Protein AF-A0A6A5SMV8-F1 (afdb_monomer)

pLDDT: mean 79.37, std 16.03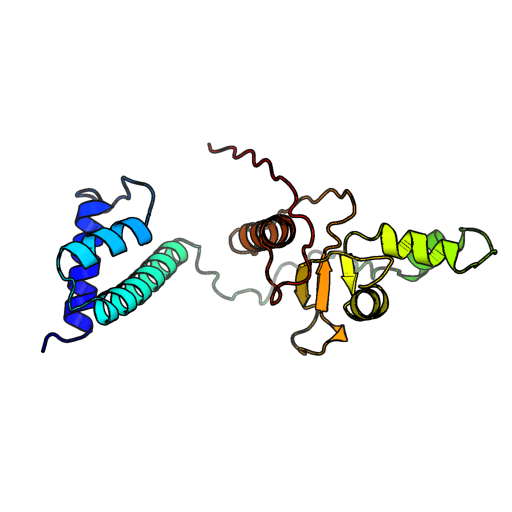, range [34.66, 96.06]

Secondary structure (DSSP, 8-state):
---HHHHHHHHHHHHHHHHB-TTS-B-S---HHHHHHHHHHH-GGGHHHHHHHHHHHHHHHHHHHHHSS----S--SS------------HHHHHHHHHTS-S---HHHHHHHHHH-SEEEHHHHHHHTTTT-S-EEEEEESSSS--GGGEEEE-TTS--------STTSSHHHHHHHHHHHHH---TTTEE-SSPPP--------

Solvent-accessible surface area (backbone atoms only — not comparable to full-atom values): 12831 Å² total; per-residue (Å²): 131,87,52,73,66,59,48,33,54,49,54,52,48,56,47,40,72,76,34,30,47,102,83,70,45,75,78,53,86,90,51,70,68,60,52,50,54,51,51,37,71,77,39,64,91,43,47,72,59,53,54,53,28,50,53,52,49,52,53,50,51,53,51,53,66,54,63,78,42,81,79,74,71,91,65,91,68,89,87,79,88,69,89,69,76,81,75,70,80,64,61,68,58,55,50,51,68,59,62,71,66,63,98,69,91,49,74,69,58,58,52,50,51,61,45,62,38,53,65,41,48,37,64,60,47,71,74,25,44,87,68,65,42,63,31,32,13,54,69,50,64,81,45,94,62,83,49,68,74,33,29,36,26,33,33,70,82,41,93,80,86,85,84,85,78,75,64,91,89,67,46,53,69,55,54,53,46,44,57,48,41,44,34,57,52,77,36,80,89,50,36,40,47,88,71,67,50,91,83,87,86,87,84,86,82,133

Sequence (206 aa):
MSTMEEWVEWVKGEFKEEYCDDGFNHTTPLNLDCLRTNLHKQCPDAARVITEALKILDLDICRALCKDLPQQNNKYESDEQLDDGTLESDFSLMDRLVADKGKTVGTDSTDRDIKHAPLLPSTVVAQHTKDLVPQFGFFGTLSEATTSESKIFQNTNVPFFAFVCGVQGSGKSYTTAIMLENALIQSRHLGRLKAPISALVFSYGY

Mean predicted aligned error: 17.32 Å

Nearest PDB structures (foldseek):
  1m8l-assembly1_A  TM=3.350E-01  e=1.184E+00  unclassified

Radius of gyration: 24.51 Å; Cα contacts (8 Å, |Δi|>4): 178; chains: 1; bounding box: 53×68×45 Å

Foldseek 3Di:
DDDLVNLLVVLVVLCCVVQADPVRDGDDPDDLVVSLVVVCVVPVPCNVSNVVSSVVVVVVVVVVVCVVVPPPPPPPPDDDPPPPPDPPPPVVVVVVVVVVPDPDDDVVVVLVCLLADQKDFLVSCVVDCPHSQVAWFWQDFQDPPPDSRRTMIGRPNYDDDDDQDDDPPPCSVVNVVRVQCSQAPQDVVGIHDPDRHDDDDDDDDD

Structure (mmCIF, N/CA/C/O backbone):
data_AF-A0A6A5SMV8-F1
#
_entry.id   AF-A0A6A5SMV8-F1
#
loop_
_atom_site.group_PDB
_atom_site.id
_atom_site.type_symbol
_atom_site.label_atom_id
_atom_site.label_alt_id
_atom_site.label_comp_id
_atom_site.label_asym_id
_atom_site.label_entity_id
_atom_site.label_seq_id
_atom_site.pdbx_PDB_ins_code
_atom_site.Cartn_x
_atom_site.Cartn_y
_atom_site.Cartn_z
_atom_site.occupancy
_atom_site.B_iso_or_equiv
_atom_site.auth_seq_id
_atom_site.auth_comp_id
_atom_site.auth_asym_id
_atom_site.auth_atom_id
_atom_site.pdbx_PDB_model_num
ATOM 1 N N . MET A 1 1 ? -19.191 38.239 8.113 1.00 58.69 1 MET A N 1
ATOM 2 C CA . MET A 1 1 ? -18.738 36.899 7.690 1.00 58.69 1 MET A CA 1
ATOM 3 C C . MET A 1 1 ? -17.234 36.959 7.682 1.00 58.69 1 MET A C 1
ATOM 5 O O . MET A 1 1 ? -16.712 37.758 6.917 1.00 58.69 1 MET A O 1
ATOM 9 N N . SER A 1 2 ? -16.575 36.214 8.566 1.00 73.62 2 SER A N 1
ATOM 10 C CA . SER A 1 2 ? -15.117 36.126 8.534 1.00 73.62 2 SER A CA 1
ATOM 11 C C . SER A 1 2 ? -14.665 35.492 7.224 1.00 73.62 2 SER A C 1
ATOM 13 O O . SER A 1 2 ? -15.332 34.584 6.713 1.00 73.62 2 SER A O 1
ATOM 15 N N . THR A 1 3 ? -13.590 36.012 6.648 1.00 88.06 3 THR A N 1
ATOM 16 C CA . THR A 1 3 ? -13.058 35.529 5.370 1.00 88.06 3 THR A CA 1
ATOM 17 C C . THR A 1 3 ? -12.289 34.226 5.571 1.00 88.06 3 THR A C 1
ATOM 19 O O . THR A 1 3 ? -11.875 33.895 6.679 1.00 88.06 3 THR A O 1
ATOM 22 N N . MET A 1 4 ? -12.090 33.457 4.499 1.00 85.62 4 MET A N 1
ATOM 23 C CA . MET A 1 4 ? -11.298 32.225 4.569 1.00 85.62 4 MET A CA 1
ATOM 24 C C . MET A 1 4 ? -9.866 32.486 5.071 1.00 85.62 4 MET A C 1
ATOM 26 O O . MET A 1 4 ? -9.313 31.665 5.795 1.00 85.62 4 MET A O 1
ATOM 30 N N . GLU A 1 5 ? -9.286 33.637 4.725 1.00 86.75 5 GLU A N 1
ATOM 31 C CA . GLU A 1 5 ? -7.939 34.041 5.147 1.00 86.75 5 GLU A CA 1
ATOM 32 C C . GLU A 1 5 ? -7.847 34.235 6.665 1.00 86.75 5 GLU A C 1
ATOM 34 O O . GLU A 1 5 ? -6.910 33.745 7.289 1.00 86.75 5 GLU A O 1
ATOM 39 N N . GLU A 1 6 ? -8.857 34.855 7.281 1.00 89.81 6 GLU A N 1
ATOM 40 C CA . GLU A 1 6 ? -8.918 35.035 8.739 1.00 89.81 6 GLU A CA 1
ATOM 41 C C . GLU A 1 6 ? -8.974 33.692 9.480 1.00 89.81 6 GLU A C 1
ATOM 43 O O . GLU A 1 6 ? -8.327 33.519 10.511 1.00 89.81 6 GLU A O 1
ATOM 48 N N . TRP A 1 7 ? -9.701 32.714 8.933 1.00 89.12 7 TRP A N 1
ATOM 49 C CA . TRP A 1 7 ? -9.758 31.363 9.497 1.00 89.12 7 TRP A CA 1
ATOM 50 C C . TRP A 1 7 ? -8.438 30.610 9.357 1.00 89.12 7 TRP A C 1
ATOM 52 O O . TRP A 1 7 ? -8.054 29.882 10.268 1.00 89.12 7 TRP A O 1
ATOM 62 N N . VAL A 1 8 ? -7.734 30.781 8.236 1.00 88.12 8 VAL A N 1
ATOM 63 C CA . VAL A 1 8 ? -6.412 30.176 8.028 1.00 88.12 8 VAL A CA 1
ATOM 64 C C . VAL A 1 8 ? -5.402 30.728 9.029 1.00 88.12 8 VAL A C 1
ATOM 66 O O . VAL A 1 8 ? -4.669 29.948 9.634 1.00 88.12 8 VAL A O 1
ATOM 69 N N . GLU A 1 9 ? -5.379 32.044 9.239 1.00 90.56 9 GLU A N 1
ATOM 70 C CA . GLU A 1 9 ? -4.467 32.666 10.204 1.00 90.56 9 GLU A CA 1
ATOM 71 C C . GLU A 1 9 ? -4.797 32.279 11.646 1.00 90.56 9 GLU A C 1
ATOM 73 O O . GLU A 1 9 ? -3.888 31.983 12.420 1.00 90.56 9 GLU A O 1
ATOM 78 N N . TRP A 1 10 ? -6.082 32.179 11.994 1.00 92.25 10 TRP A N 1
ATOM 79 C CA . TRP A 1 10 ? -6.485 31.687 13.310 1.00 92.25 10 TRP A CA 1
ATOM 80 C C . TRP A 1 10 ? -6.045 30.232 13.544 1.00 92.25 10 TRP A C 1
ATOM 82 O O . TRP A 1 10 ? -5.386 29.948 14.541 1.00 92.25 10 TRP A O 1
ATOM 92 N N . VAL A 1 11 ? -6.300 29.322 12.594 1.00 90.31 11 VAL A N 1
ATOM 93 C CA . VAL A 1 11 ? -5.866 27.913 12.692 1.00 90.31 11 VAL A CA 1
ATOM 94 C C . VAL A 1 11 ? -4.338 27.790 12.770 1.00 90.31 11 VAL A C 1
ATOM 96 O O . VAL A 1 11 ? -3.827 26.954 13.513 1.00 90.31 11 VAL A O 1
ATOM 99 N N . LYS A 1 12 ? -3.592 28.632 12.044 1.00 88.56 12 LYS A N 1
ATOM 100 C CA . LYS A 1 12 ? -2.124 28.715 12.148 1.00 88.56 12 LYS A CA 1
ATOM 101 C C . LYS A 1 12 ? -1.655 29.209 13.517 1.00 88.56 12 LYS A C 1
ATOM 103 O O . LYS A 1 12 ? -0.594 28.785 13.965 1.00 88.56 12 LYS A O 1
ATOM 108 N N . GLY A 1 13 ? -2.403 30.112 14.148 1.00 88.50 13 GLY A N 1
ATOM 109 C CA . GLY A 1 13 ? -2.146 30.585 15.508 1.00 88.50 13 GLY A CA 1
ATOM 110 C C . GLY A 1 13 ? -2.282 29.458 16.528 1.00 88.50 13 GLY A C 1
ATOM 111 O O . GLY A 1 13 ? -1.316 29.149 17.216 1.00 88.50 13 GLY A O 1
ATOM 112 N N . GLU A 1 14 ? -3.427 28.774 16.527 1.00 90.00 14 GLU A N 1
ATOM 113 C CA . GLU A 1 14 ? -3.695 27.629 17.415 1.00 90.00 14 GLU A CA 1
ATOM 114 C C . GLU A 1 14 ? -2.664 26.508 17.220 1.00 90.00 14 GLU A C 1
ATOM 116 O O . GLU A 1 14 ? -2.161 25.921 18.174 1.00 90.00 14 GLU A O 1
ATOM 121 N N . PHE A 1 15 ? -2.282 26.251 15.966 1.00 87.06 15 PHE A N 1
ATOM 122 C CA . PHE A 1 15 ? -1.221 25.306 15.642 1.00 87.06 15 PHE A CA 1
ATOM 123 C C . PHE A 1 15 ? 0.126 25.676 16.279 1.00 87.06 15 PHE A C 1
ATOM 125 O O . PHE A 1 15 ? 0.814 24.809 16.814 1.00 87.06 15 PHE A O 1
ATOM 132 N N . LYS A 1 16 ? 0.518 26.952 16.223 1.00 85.38 16 LYS A N 1
ATOM 133 C CA . LYS A 1 16 ? 1.782 27.415 16.811 1.00 85.38 16 LYS A CA 1
ATOM 134 C C . LYS A 1 16 ? 1.768 27.300 18.329 1.00 85.38 16 LYS A C 1
ATOM 136 O O . LYS A 1 16 ? 2.760 26.859 18.889 1.00 85.38 16 LYS A O 1
ATOM 141 N N . GLU A 1 17 ? 0.665 27.662 18.975 1.00 85.69 17 GLU A N 1
ATOM 142 C CA . GLU A 1 17 ? 0.553 27.577 20.434 1.00 85.69 17 GLU A CA 1
ATOM 143 C C . GLU A 1 17 ? 0.602 26.129 20.945 1.00 85.69 17 GLU A C 1
ATOM 145 O O . GLU A 1 17 ? 1.179 25.869 21.998 1.00 85.69 17 GLU A O 1
ATOM 150 N N . GLU A 1 18 ? 0.022 25.177 20.205 1.00 82.62 18 GLU A N 1
ATOM 151 C CA . GLU A 1 18 ? -0.040 23.773 20.635 1.00 82.62 18 GLU A CA 1
ATOM 152 C C . GLU A 1 18 ? 1.216 22.960 20.254 1.00 82.62 18 GLU A C 1
ATOM 154 O O . GLU A 1 18 ? 1.593 22.037 20.982 1.00 82.62 18 GLU A O 1
ATOM 159 N N . TYR A 1 19 ? 1.879 23.283 19.134 1.00 81.25 19 TYR A N 1
ATOM 160 C CA . TYR A 1 19 ? 2.938 22.438 18.553 1.00 81.25 19 TYR A CA 1
ATOM 161 C C . TYR A 1 19 ? 4.315 23.101 18.417 1.00 81.25 19 TYR A C 1
ATOM 163 O O . TYR A 1 19 ? 5.254 22.414 17.996 1.00 81.25 19 TYR A O 1
ATOM 171 N N . CYS A 1 20 ? 4.469 24.388 18.745 1.00 79.31 20 CYS A N 1
ATOM 172 C CA . CYS A 1 20 ? 5.744 25.105 18.656 1.00 79.31 20 CYS A CA 1
ATOM 173 C C . CYS A 1 20 ? 6.149 25.728 20.004 1.00 79.31 20 CYS A C 1
ATOM 175 O O . CYS A 1 20 ? 5.300 26.133 20.790 1.00 79.31 20 CYS A O 1
ATOM 177 N N . ASP A 1 21 ? 7.454 25.816 20.275 1.00 78.06 21 ASP A N 1
ATOM 178 C CA . ASP A 1 21 ? 7.978 26.670 21.350 1.00 78.06 21 ASP A CA 1
ATOM 179 C C . ASP A 1 21 ? 8.111 28.141 20.912 1.00 78.06 21 ASP A C 1
ATOM 181 O O . ASP A 1 21 ? 7.915 28.489 19.744 1.00 78.06 21 ASP A O 1
ATOM 185 N N . ASP A 1 22 ? 8.512 29.010 21.847 1.00 73.88 22 ASP A N 1
ATOM 186 C CA . ASP A 1 22 ? 8.806 30.431 21.596 1.00 73.88 22 ASP A CA 1
ATOM 187 C C . ASP A 1 22 ? 9.904 30.648 20.526 1.00 73.88 22 ASP A C 1
ATOM 189 O O . ASP A 1 22 ? 10.050 31.745 19.984 1.00 73.88 22 ASP A O 1
ATOM 193 N N . GLY A 1 23 ? 10.686 29.607 20.217 1.00 67.00 23 GLY A N 1
ATOM 194 C CA . GLY A 1 23 ? 11.706 29.570 19.170 1.00 67.00 23 GLY A CA 1
ATOM 195 C C . GLY A 1 23 ? 11.219 28.996 17.834 1.00 67.00 23 GLY A C 1
ATOM 196 O O . GLY A 1 23 ? 12.041 28.821 16.936 1.00 67.00 23 GLY A O 1
ATOM 197 N N . PHE A 1 24 ? 9.916 28.727 17.685 1.00 63.34 24 PHE A N 1
ATOM 198 C CA . PHE A 1 24 ? 9.285 28.088 16.522 1.00 63.34 24 PHE A CA 1
ATOM 199 C C . PHE A 1 24 ? 9.756 26.652 16.232 1.00 63.34 24 PHE A C 1
ATOM 201 O O . PHE A 1 24 ? 9.538 26.143 15.131 1.00 63.34 24 PHE A O 1
ATOM 208 N N . ASN A 1 25 ? 10.361 25.969 17.205 1.00 70.44 25 ASN A N 1
ATOM 209 C CA . ASN A 1 25 ? 10.733 24.564 17.069 1.00 70.44 25 ASN A CA 1
ATOM 210 C C . ASN A 1 25 ? 9.569 23.660 17.468 1.00 70.44 25 ASN A C 1
ATOM 212 O O . ASN A 1 25 ? 8.840 23.941 18.419 1.00 70.44 25 ASN A O 1
ATOM 216 N N . HIS A 1 26 ? 9.415 22.541 16.759 1.00 71.06 26 HIS A N 1
ATOM 217 C CA . HIS A 1 26 ? 8.400 21.549 17.090 1.00 71.06 26 HIS A CA 1
ATOM 218 C C . HIS A 1 26 ? 8.725 20.826 18.396 1.00 71.06 26 HIS A C 1
ATOM 220 O O . HIS A 1 26 ? 9.748 20.152 18.506 1.00 71.06 26 HIS A O 1
ATOM 226 N N . THR A 1 27 ? 7.828 20.936 19.373 1.00 69.75 27 THR A N 1
ATOM 227 C CA . THR A 1 27 ? 8.008 20.361 20.716 1.00 69.75 27 THR A CA 1
ATOM 228 C C . THR A 1 27 ? 7.237 19.063 20.928 1.00 69.75 27 THR A C 1
ATOM 230 O O . THR A 1 27 ? 7.589 18.273 21.805 1.00 69.75 27 THR A O 1
ATOM 233 N N . THR A 1 28 ? 6.204 18.812 20.123 1.00 69.50 28 THR A N 1
ATOM 234 C CA . THR A 1 28 ? 5.322 17.645 20.230 1.00 69.50 28 THR A CA 1
ATOM 235 C C . THR A 1 28 ? 5.093 16.991 18.860 1.00 69.50 28 THR A C 1
ATOM 237 O O . THR A 1 28 ? 5.168 17.663 17.827 1.00 69.50 28 THR A O 1
ATOM 240 N N . PRO A 1 29 ? 4.827 15.669 18.806 1.00 72.25 29 PRO A N 1
ATOM 241 C CA . PRO A 1 29 ? 4.482 14.997 17.557 1.00 72.25 29 PRO A CA 1
ATOM 242 C C . PRO A 1 29 ? 3.232 15.609 16.911 1.00 72.25 29 PRO A C 1
ATOM 244 O O . PRO A 1 29 ? 2.181 15.709 17.546 1.00 72.25 29 PRO A O 1
ATOM 247 N N . LEU A 1 30 ? 3.345 15.976 15.632 1.00 77.75 30 LEU A N 1
ATOM 248 C CA . LEU A 1 30 ? 2.275 16.590 14.849 1.00 77.75 30 LEU A CA 1
ATOM 249 C C . LEU A 1 30 ? 1.031 15.686 14.789 1.00 77.75 30 LEU A C 1
ATOM 251 O O . LEU A 1 30 ? 1.099 14.571 14.272 1.00 77.75 30 LEU A O 1
ATOM 255 N N . ASN A 1 31 ? -0.117 16.180 15.263 1.00 82.06 31 ASN A N 1
ATOM 256 C CA . ASN A 1 31 ? -1.390 15.458 15.206 1.00 82.06 31 ASN A CA 1
ATOM 257 C C . ASN A 1 31 ? -2.546 16.381 14.787 1.00 82.06 31 ASN A C 1
ATOM 259 O O . ASN A 1 31 ? -3.280 16.931 15.610 1.00 82.06 31 ASN A O 1
ATOM 263 N N . LEU A 1 32 ? -2.736 16.522 13.473 1.00 80.94 32 LEU A N 1
ATOM 264 C CA . LEU A 1 32 ? -3.767 17.396 12.905 1.00 80.94 32 LEU A CA 1
ATOM 265 C C . LEU A 1 32 ? -5.204 16.951 13.234 1.00 80.94 32 LEU A C 1
ATOM 267 O O . LEU A 1 32 ? -6.105 17.788 13.235 1.00 80.94 32 LEU A O 1
ATOM 271 N N . ASP A 1 33 ? -5.438 15.675 13.554 1.00 82.00 33 ASP A N 1
ATOM 272 C CA . ASP A 1 33 ? -6.762 15.188 13.966 1.00 82.00 33 ASP A CA 1
ATOM 273 C C . ASP A 1 33 ? -7.100 15.586 15.410 1.00 82.00 33 ASP A C 1
ATOM 275 O O . ASP A 1 33 ? -8.252 15.916 15.718 1.00 82.00 33 ASP A O 1
ATOM 279 N N . CYS A 1 34 ? -6.097 15.623 16.293 1.00 83.00 34 CYS A N 1
ATOM 280 C CA . CYS A 1 34 ? -6.248 16.156 17.644 1.00 83.00 34 CYS A CA 1
ATOM 281 C C . CYS A 1 34 ? -6.530 17.663 17.600 1.00 83.00 34 CYS A C 1
ATOM 283 O O . CYS A 1 34 ? -7.526 18.113 18.174 1.00 83.00 34 CYS A O 1
ATOM 285 N N . LEU A 1 35 ? -5.744 18.409 16.813 1.00 86.62 35 LEU A N 1
ATOM 286 C CA . LEU A 1 35 ? -5.967 19.836 16.571 1.00 86.62 35 LEU A CA 1
ATOM 287 C C . LEU A 1 35 ? -7.372 20.084 16.003 1.00 86.62 35 LEU A C 1
ATOM 289 O O . LEU A 1 35 ? -8.138 20.865 16.559 1.00 86.62 35 LEU A O 1
ATOM 293 N N . ARG A 1 36 ? -7.775 19.348 14.958 1.00 87.06 36 ARG A N 1
ATOM 294 C CA . ARG A 1 36 ? -9.131 19.417 14.385 1.00 87.06 36 ARG A CA 1
ATOM 295 C C . ARG A 1 36 ? -10.207 19.241 15.453 1.00 87.06 36 ARG A C 1
ATOM 297 O O . ARG A 1 36 ? -11.161 20.017 15.505 1.00 87.06 36 ARG A O 1
ATOM 304 N N . THR A 1 37 ? -10.062 18.227 16.299 1.00 86.69 37 THR A N 1
ATOM 305 C CA . THR A 1 37 ? -11.031 17.922 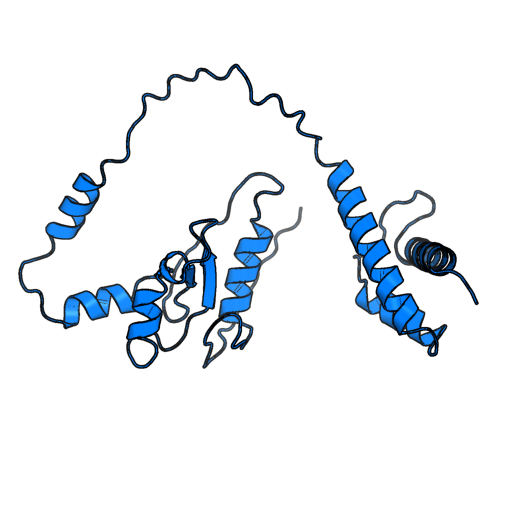17.357 1.00 86.69 37 THR A CA 1
ATOM 306 C C . THR A 1 37 ? -11.125 19.055 18.380 1.00 86.69 37 THR A C 1
ATOM 308 O O . THR A 1 37 ? -12.224 19.373 18.834 1.00 86.69 37 THR A O 1
ATOM 311 N N . ASN A 1 38 ? -10.006 19.697 18.721 1.00 87.56 38 ASN A N 1
ATOM 312 C CA . ASN A 1 38 ? -9.980 20.854 19.615 1.00 87.56 38 ASN A CA 1
ATOM 313 C C . ASN A 1 38 ? -10.637 22.084 18.970 1.00 87.56 38 ASN A C 1
ATOM 315 O O . ASN A 1 38 ? -11.518 22.689 19.582 1.00 87.56 38 ASN A O 1
ATOM 319 N N . LEU A 1 39 ? -10.323 22.388 17.710 1.00 88.44 39 LEU A N 1
ATOM 320 C CA . LEU A 1 39 ? -10.904 23.524 16.983 1.00 88.44 39 LEU A CA 1
ATOM 321 C C . LEU A 1 39 ? -12.428 23.390 16.813 1.00 88.44 39 LEU A C 1
ATOM 323 O O . LEU A 1 39 ? -13.162 24.360 16.998 1.00 88.44 39 LEU A O 1
ATOM 327 N N . HIS A 1 40 ? -12.937 22.183 16.539 1.00 86.50 40 HIS A N 1
ATOM 328 C CA . HIS A 1 40 ? -14.385 21.943 16.474 1.00 86.50 40 HIS A CA 1
ATOM 329 C C . HIS A 1 40 ? -15.093 22.114 17.821 1.00 86.50 40 HIS A C 1
ATOM 331 O O . HIS A 1 40 ? -16.262 22.492 17.837 1.00 86.50 40 HIS A O 1
ATOM 337 N N . LYS A 1 41 ? -14.418 21.845 18.948 1.00 88.50 41 LYS A N 1
ATOM 338 C CA . LYS A 1 41 ? -14.985 22.122 20.279 1.00 88.50 41 LYS A CA 1
ATOM 339 C C . LYS A 1 41 ? -15.084 23.623 20.537 1.00 88.50 41 LYS A C 1
ATOM 341 O O . LYS A 1 41 ? -16.050 24.055 21.156 1.00 88.50 41 LYS A O 1
ATOM 346 N N . GLN A 1 42 ? -14.109 24.398 20.061 1.00 87.12 42 GLN A N 1
ATOM 347 C CA . GLN A 1 42 ? -14.093 25.852 20.217 1.00 87.12 42 GLN A CA 1
ATOM 348 C C . GLN A 1 42 ? -15.121 26.549 19.310 1.00 87.12 42 GLN A C 1
ATOM 350 O O . GLN A 1 42 ? -15.767 27.503 19.738 1.00 87.12 42 GLN A O 1
ATOM 355 N N . CYS A 1 43 ? -15.324 26.060 18.079 1.00 85.06 43 CYS A N 1
ATOM 356 C CA . CYS A 1 43 ? -16.327 26.605 17.161 1.00 85.06 43 CYS A CA 1
ATOM 357 C C . CYS A 1 43 ? -17.078 25.500 16.381 1.00 85.06 43 CYS A C 1
ATOM 359 O O . CYS A 1 43 ? -16.724 25.180 15.239 1.00 85.06 43 CYS A O 1
ATOM 361 N N . PRO A 1 44 ? -18.146 24.923 16.968 1.00 84.88 44 PRO A N 1
ATOM 362 C CA . PRO A 1 44 ? -18.889 23.809 16.369 1.00 84.88 44 PRO A CA 1
ATOM 363 C C . PRO A 1 44 ? -19.550 24.160 15.029 1.00 84.88 44 PRO A C 1
ATOM 365 O O . PRO A 1 44 ? -19.563 23.348 14.103 1.00 84.88 44 PRO A O 1
ATOM 368 N N . ASP A 1 45 ? -20.040 25.395 14.897 1.00 87.44 45 ASP A N 1
ATOM 369 C CA . ASP A 1 45 ? -20.792 25.858 13.724 1.00 87.44 45 ASP A CA 1
ATOM 370 C C . ASP A 1 45 ? -19.898 26.180 12.509 1.00 87.44 45 ASP A C 1
ATOM 372 O O . ASP A 1 45 ? -20.388 26.347 11.391 1.00 87.44 45 ASP A O 1
ATOM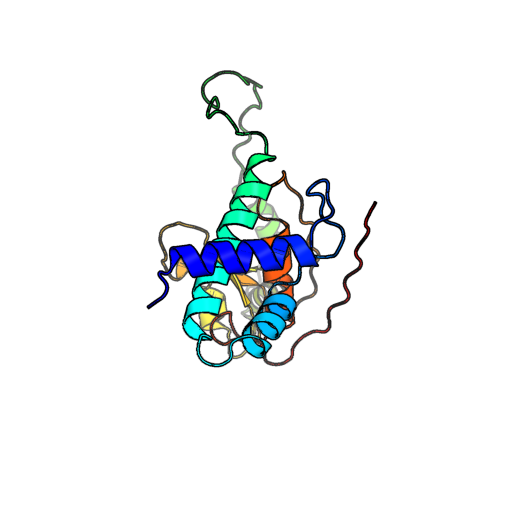 376 N N . ALA A 1 46 ? -18.572 26.223 12.692 1.00 86.75 46 ALA A N 1
ATOM 377 C CA . ALA A 1 46 ? -17.594 26.541 11.648 1.00 86.75 46 ALA A CA 1
ATOM 378 C C . ALA A 1 46 ? -16.888 25.304 11.066 1.00 86.75 46 ALA A C 1
ATOM 380 O O . ALA A 1 46 ? -15.878 25.423 10.370 1.00 86.75 46 ALA A O 1
ATOM 381 N N . ALA A 1 47 ? -17.426 24.103 11.303 1.00 80.31 47 ALA A N 1
ATOM 382 C CA . ALA A 1 47 ? -16.758 22.838 11.013 1.00 80.31 47 ALA A CA 1
ATOM 383 C C . ALA A 1 47 ? -16.204 22.701 9.580 1.00 80.31 47 ALA A C 1
ATOM 385 O O . ALA A 1 47 ? -15.080 22.232 9.364 1.00 80.31 47 ALA A O 1
ATOM 386 N N . ARG A 1 48 ? -16.982 23.144 8.588 1.00 82.00 48 ARG A N 1
ATOM 387 C CA . ARG A 1 48 ? -16.573 23.092 7.180 1.00 82.00 48 ARG A CA 1
ATOM 388 C C . ARG A 1 48 ? -15.398 24.027 6.890 1.00 82.00 48 ARG A C 1
ATOM 390 O O . ARG A 1 48 ? -14.507 23.661 6.136 1.00 82.00 48 ARG A O 1
ATOM 397 N N . VAL A 1 49 ? -15.395 25.211 7.497 1.00 87.25 49 VAL A N 1
ATOM 398 C CA . VAL A 1 49 ? -14.363 26.236 7.284 1.00 87.25 49 VAL A CA 1
ATOM 399 C C . VAL A 1 49 ? -13.062 25.837 7.981 1.00 87.25 49 VAL A C 1
ATOM 401 O O . VAL A 1 49 ? -12.001 25.914 7.370 1.00 87.25 49 VAL A O 1
ATOM 404 N N . ILE A 1 50 ? -13.156 25.287 9.196 1.00 85.94 50 ILE A N 1
ATOM 405 C CA . ILE A 1 50 ? -12.022 24.708 9.935 1.00 85.94 50 ILE A CA 1
ATOM 406 C C . ILE A 1 50 ? -11.355 23.590 9.127 1.00 85.94 50 ILE A C 1
ATOM 408 O O . ILE A 1 50 ? -10.133 23.540 9.019 1.00 85.94 50 ILE A O 1
ATOM 412 N N . THR A 1 51 ? -12.148 22.708 8.510 1.00 83.25 51 THR A N 1
ATOM 413 C CA . THR A 1 51 ? -11.613 21.606 7.695 1.00 83.25 51 THR A CA 1
ATOM 414 C C . THR A 1 51 ? -10.822 22.114 6.490 1.00 83.25 51 THR A C 1
ATOM 416 O O . THR A 1 51 ? -9.754 21.581 6.200 1.00 83.25 51 THR A O 1
ATOM 419 N N . GLU A 1 52 ? -11.319 23.139 5.797 1.00 83.94 52 GLU A N 1
ATOM 420 C CA . GLU A 1 52 ? -10.604 23.736 4.665 1.00 83.94 52 GLU A CA 1
ATOM 421 C C . GLU A 1 52 ? -9.355 24.508 5.114 1.00 83.94 52 GLU A C 1
ATOM 423 O O . GLU A 1 52 ? -8.317 24.427 4.462 1.00 83.94 52 GLU A O 1
ATOM 428 N N . ALA A 1 53 ? -9.406 25.191 6.260 1.00 87.56 53 ALA A N 1
ATOM 429 C CA . ALA A 1 53 ? -8.254 25.905 6.807 1.00 87.56 53 ALA A CA 1
ATOM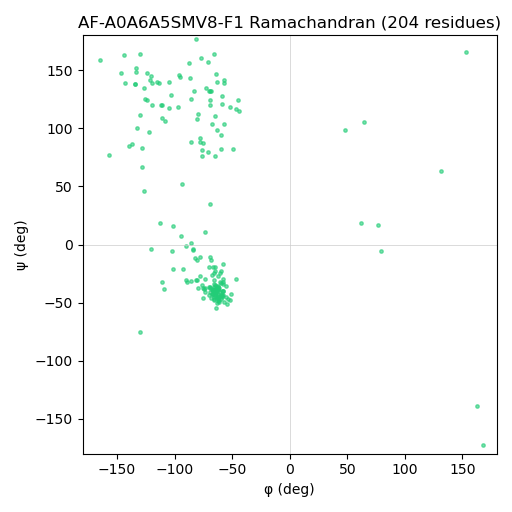 430 C C . ALA A 1 53 ? -7.141 24.933 7.232 1.00 87.56 53 ALA A C 1
ATOM 432 O O . ALA A 1 53 ? -5.969 25.173 6.949 1.00 87.56 53 ALA A O 1
ATOM 433 N N . LEU A 1 54 ? -7.507 23.785 7.814 1.00 84.38 54 LEU A N 1
ATOM 434 C CA . LEU A 1 54 ? -6.570 22.711 8.151 1.00 84.38 54 LEU A CA 1
ATOM 435 C C . LEU A 1 54 ? -5.903 22.092 6.922 1.00 84.38 54 LEU A C 1
ATOM 437 O O . LEU A 1 54 ? -4.727 21.762 6.990 1.00 84.38 54 LEU A O 1
ATOM 441 N N . LYS A 1 55 ? -6.609 21.962 5.791 1.00 82.19 55 LYS A N 1
ATOM 442 C CA . LYS A 1 55 ? -5.984 21.511 4.533 1.00 82.19 55 LYS A CA 1
ATOM 443 C C . LYS A 1 55 ? -4.932 22.503 4.041 1.00 82.19 55 LYS A C 1
ATOM 445 O O . LYS A 1 55 ? -3.890 22.095 3.541 1.00 82.19 55 LYS A O 1
ATOM 450 N N . ILE A 1 56 ? -5.201 23.803 4.170 1.00 84.25 56 ILE A N 1
ATOM 451 C CA . ILE A 1 56 ? -4.242 24.850 3.794 1.00 84.25 56 ILE A CA 1
ATOM 452 C C . ILE A 1 56 ? -3.028 24.813 4.728 1.00 84.25 56 ILE A C 1
ATOM 454 O O . ILE A 1 56 ? -1.900 24.881 4.247 1.00 84.25 56 ILE A O 1
ATOM 458 N N . LEU A 1 57 ? -3.247 24.637 6.035 1.00 85.50 57 LEU A N 1
ATOM 459 C CA . LEU A 1 57 ? -2.173 24.451 7.011 1.00 85.50 57 LEU A CA 1
ATOM 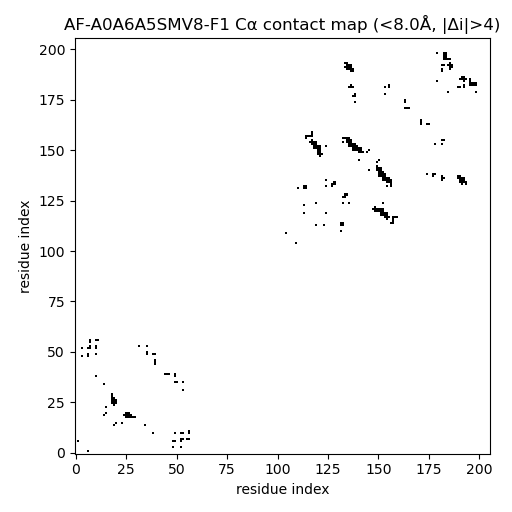460 C C . LEU A 1 57 ? -1.326 23.207 6.696 1.00 85.50 57 LEU A C 1
ATOM 462 O O . LEU A 1 57 ? -0.106 23.307 6.674 1.00 85.50 57 LEU A O 1
ATOM 466 N N . ASP A 1 58 ? -1.952 22.065 6.406 1.00 81.62 58 ASP A N 1
ATOM 467 C CA . ASP A 1 58 ? -1.264 20.818 6.044 1.00 81.62 58 ASP A CA 1
ATOM 468 C C . ASP A 1 58 ? -0.376 21.001 4.800 1.00 81.62 58 ASP A C 1
ATOM 470 O O . ASP A 1 58 ? 0.799 20.630 4.791 1.00 81.62 58 ASP A O 1
ATOM 474 N N . LEU A 1 59 ? -0.891 21.691 3.776 1.00 77.19 59 LEU A N 1
ATOM 475 C CA . LEU A 1 59 ? -0.116 22.056 2.587 1.00 77.19 59 LEU A CA 1
ATOM 476 C C . LEU A 1 59 ? 1.043 23.011 2.904 1.00 77.19 59 LEU A C 1
ATOM 478 O O . LEU A 1 59 ? 2.112 22.885 2.307 1.00 77.19 59 LEU A O 1
ATOM 482 N N . ASP A 1 60 ? 0.852 23.969 3.811 1.00 81.75 60 ASP A N 1
ATOM 483 C CA . ASP A 1 60 ? 1.897 24.907 4.223 1.00 81.75 60 ASP A CA 1
ATOM 484 C C . ASP A 1 60 ? 2.998 24.206 5.034 1.00 81.75 60 ASP A C 1
ATOM 486 O O . ASP A 1 60 ? 4.178 24.458 4.781 1.00 81.75 60 ASP A O 1
ATOM 490 N N . ILE A 1 61 ? 2.634 23.282 5.931 1.00 80.88 61 ILE A N 1
ATOM 491 C CA . ILE A 1 61 ? 3.566 22.421 6.675 1.00 80.88 61 ILE A CA 1
ATOM 492 C C . ILE A 1 61 ? 4.355 21.552 5.695 1.00 80.88 61 ILE A C 1
ATOM 494 O O . ILE A 1 61 ? 5.584 21.558 5.727 1.00 80.88 61 ILE A O 1
ATOM 498 N N . CYS A 1 62 ? 3.675 20.874 4.765 1.00 72.19 62 CYS A N 1
ATOM 499 C CA . CYS A 1 62 ? 4.328 20.093 3.717 1.00 72.19 62 CYS A CA 1
ATOM 500 C C . CYS A 1 62 ? 5.309 20.954 2.908 1.00 72.19 62 CYS A C 1
ATOM 502 O O . CYS A 1 62 ? 6.450 20.554 2.697 1.00 72.19 62 CYS A O 1
ATOM 504 N N . ARG A 1 63 ? 4.913 22.170 2.500 1.00 75.19 63 ARG A N 1
ATOM 505 C CA . ARG A 1 63 ? 5.814 23.090 1.787 1.00 75.19 63 ARG A CA 1
ATOM 506 C C . ARG A 1 63 ? 7.000 23.529 2.641 1.00 75.19 63 ARG A C 1
ATOM 508 O O . ARG A 1 63 ? 8.085 23.658 2.090 1.00 75.19 63 ARG A O 1
ATOM 515 N N . ALA A 1 64 ? 6.816 23.791 3.933 1.00 75.44 64 ALA A N 1
ATOM 516 C CA . ALA A 1 64 ? 7.898 24.181 4.835 1.00 75.44 64 ALA A CA 1
ATOM 517 C C . ALA A 1 64 ? 8.907 23.040 5.027 1.00 75.44 64 ALA A C 1
ATOM 519 O O . ALA A 1 64 ? 10.096 23.246 4.808 1.00 75.44 64 ALA A O 1
ATOM 520 N N . LEU A 1 65 ? 8.428 21.822 5.287 1.00 68.00 65 LEU A N 1
ATOM 521 C CA . LEU A 1 65 ? 9.264 20.619 5.367 1.00 68.00 65 LEU A CA 1
ATOM 522 C C . LEU A 1 65 ? 10.002 20.340 4.049 1.00 68.00 65 LEU A C 1
ATOM 524 O O . LEU A 1 65 ? 11.123 19.838 4.050 1.00 68.00 65 LEU A O 1
ATOM 528 N N . CYS A 1 66 ? 9.394 20.694 2.915 1.00 63.25 66 CYS A N 1
ATOM 529 C CA . CYS A 1 66 ? 10.027 20.584 1.606 1.00 63.25 66 CYS A CA 1
ATOM 530 C C . CYS A 1 66 ? 10.994 21.732 1.265 1.00 63.25 66 CYS A C 1
ATOM 532 O O . CYS A 1 66 ? 11.741 21.587 0.303 1.00 63.25 66 CYS A O 1
ATOM 534 N N . LYS A 1 67 ? 11.008 22.858 1.994 1.00 64.56 67 LYS A N 1
ATOM 535 C CA . LYS A 1 67 ? 11.955 23.969 1.755 1.00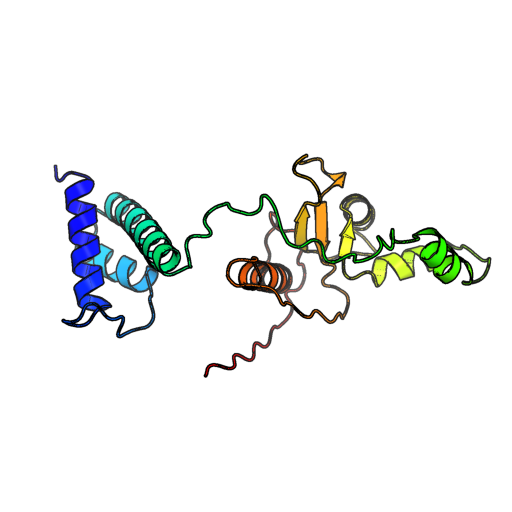 64.56 67 LYS A CA 1
ATOM 536 C C . LYS A 1 67 ? 13.350 23.692 2.317 1.00 64.56 67 LYS A C 1
ATOM 538 O O . LYS A 1 67 ? 14.313 24.210 1.762 1.00 64.56 67 LYS A O 1
ATOM 543 N N . ASP A 1 68 ? 13.440 22.863 3.356 1.00 52.88 68 ASP A N 1
ATOM 544 C CA . ASP A 1 68 ? 14.711 22.393 3.929 1.00 52.88 68 ASP A CA 1
ATOM 545 C C . ASP A 1 68 ? 15.280 21.175 3.187 1.00 52.88 68 ASP A C 1
ATOM 547 O O . ASP A 1 68 ? 16.400 20.733 3.447 1.00 52.88 68 ASP A O 1
ATOM 551 N N . LEU A 1 69 ? 14.534 20.644 2.212 1.00 45.47 69 LEU A N 1
ATOM 552 C CA . LEU A 1 69 ? 15.126 19.790 1.196 1.00 45.47 69 LEU A CA 1
ATOM 553 C C . LEU A 1 69 ? 15.995 20.679 0.304 1.00 45.47 69 LEU A C 1
ATOM 555 O O . LEU A 1 69 ? 15.510 21.721 -0.145 1.00 45.47 69 LEU A O 1
ATOM 559 N N . PRO A 1 70 ? 17.250 20.296 0.008 1.00 42.59 70 PRO A N 1
ATOM 560 C CA . PRO A 1 70 ? 18.055 21.041 -0.944 1.00 42.59 70 PRO A CA 1
ATOM 561 C C . PRO A 1 70 ? 17.239 21.208 -2.226 1.00 42.59 70 PRO A C 1
ATOM 563 O O . PRO A 1 70 ? 16.848 20.216 -2.846 1.00 42.59 70 PRO A O 1
ATOM 566 N N . GLN A 1 71 ? 16.953 22.461 -2.598 1.00 45.66 71 GLN A N 1
ATOM 567 C CA . GLN A 1 71 ? 16.425 22.767 -3.919 1.00 45.66 71 GLN A CA 1
ATOM 568 C C . GLN A 1 71 ? 17.449 22.216 -4.901 1.00 45.66 71 GLN A C 1
ATOM 570 O O . GLN A 1 71 ? 18.533 22.782 -5.065 1.00 45.66 71 GLN A O 1
ATOM 575 N N . GLN A 1 72 ? 17.140 21.075 -5.514 1.00 49.09 72 GLN A N 1
ATOM 576 C CA . GLN A 1 72 ? 17.882 20.639 -6.674 1.00 49.09 72 GLN A CA 1
ATOM 577 C C . GLN A 1 72 ? 17.623 21.705 -7.733 1.00 49.09 72 GLN A C 1
ATOM 579 O O . GLN A 1 72 ? 16.578 21.732 -8.380 1.00 49.09 72 GLN A O 1
ATOM 584 N N . ASN A 1 73 ? 18.575 22.633 -7.870 1.00 35.31 73 ASN A N 1
ATOM 585 C CA . ASN A 1 73 ? 18.791 23.301 -9.136 1.00 35.31 73 ASN A CA 1
ATOM 586 C C . ASN A 1 73 ? 18.791 22.181 -10.170 1.00 35.31 73 ASN A C 1
ATOM 588 O O . ASN A 1 73 ? 19.636 21.287 -10.091 1.00 35.31 73 ASN A O 1
ATOM 592 N N . ASN A 1 74 ? 17.826 22.214 -11.088 1.00 45.06 74 ASN A N 1
ATOM 593 C CA . ASN A 1 74 ? 17.849 21.415 -12.302 1.00 45.06 74 ASN A CA 1
ATOM 594 C C . ASN A 1 74 ? 19.099 21.811 -13.088 1.00 45.06 74 ASN A C 1
ATOM 596 O O . ASN A 1 74 ? 19.076 22.654 -13.978 1.00 45.06 74 ASN A O 1
ATOM 600 N N . LYS A 1 75 ? 20.212 21.217 -12.681 1.00 34.66 75 LYS A N 1
ATOM 601 C CA . LYS A 1 75 ? 21.494 21.194 -13.353 1.00 34.66 75 LYS A CA 1
ATOM 602 C C . LYS A 1 75 ? 21.909 19.730 -13.477 1.00 34.66 75 LYS A C 1
ATOM 604 O O . LYS A 1 75 ? 23.032 19.359 -13.179 1.00 34.66 75 LYS A O 1
ATOM 609 N N . TYR A 1 76 ? 20.957 18.902 -13.898 1.00 40.75 76 TYR A N 1
ATOM 610 C CA . TYR A 1 76 ? 21.234 17.635 -14.565 1.00 40.75 76 TYR A CA 1
ATOM 611 C C . TYR A 1 76 ? 21.219 17.878 -16.080 1.00 40.75 76 TYR A C 1
ATOM 613 O O . TYR A 1 76 ? 20.514 17.224 -16.834 1.00 40.75 76 TYR A O 1
ATOM 621 N N . GLU A 1 77 ? 21.990 18.874 -16.514 1.00 46.59 77 GLU A N 1
ATOM 622 C CA . GLU A 1 77 ? 22.577 18.899 -17.847 1.00 46.59 77 GLU A CA 1
ATOM 623 C C . GLU A 1 77 ? 24.087 19.053 -17.638 1.00 46.59 77 GLU A C 1
ATOM 625 O O . GLU A 1 77 ? 24.538 19.982 -16.963 1.00 46.59 77 GLU A O 1
ATOM 630 N N . SER A 1 78 ? 24.829 18.101 -18.211 1.00 42.62 78 SER A N 1
ATOM 631 C CA . SER A 1 78 ? 26.293 17.983 -18.312 1.00 42.62 78 SER A CA 1
ATOM 632 C C . SER A 1 78 ? 27.098 17.818 -17.011 1.00 42.62 78 SER A C 1
ATOM 634 O O . SER A 1 78 ? 27.338 18.778 -16.284 1.00 42.62 78 SER A O 1
ATOM 636 N N . ASP A 1 79 ? 27.552 16.573 -16.805 1.00 41.12 79 ASP A N 1
ATOM 637 C CA . ASP A 1 79 ? 28.918 16.172 -16.401 1.00 41.12 79 ASP A CA 1
ATOM 638 C C . ASP A 1 79 ? 29.001 15.176 -15.231 1.00 41.12 79 ASP A C 1
ATOM 640 O O . ASP A 1 79 ? 29.633 15.424 -14.211 1.00 41.12 79 ASP A O 1
ATOM 644 N N . GLU A 1 80 ? 28.455 13.976 -15.448 1.00 40.28 80 GLU A N 1
ATOM 645 C CA . GLU A 1 80 ? 29.102 12.731 -15.011 1.00 40.28 80 GLU A CA 1
ATOM 646 C C . GLU A 1 80 ? 29.163 11.781 -16.215 1.00 40.28 80 GLU A C 1
ATOM 648 O O . GLU A 1 80 ? 28.314 10.916 -16.407 1.00 40.28 80 GLU A O 1
ATOM 653 N N . GLN A 1 81 ? 30.177 11.953 -17.068 1.00 39.22 81 GLN A N 1
ATOM 654 C CA . GLN A 1 81 ? 30.652 10.854 -17.910 1.00 39.22 81 GLN A CA 1
ATOM 655 C C . GLN A 1 81 ? 31.472 9.910 -17.029 1.00 39.22 81 GLN A C 1
ATOM 657 O O . GLN A 1 81 ? 32.701 9.910 -17.045 1.00 39.22 81 GLN A O 1
ATOM 662 N N . LEU A 1 82 ? 30.769 9.117 -16.224 1.00 41.59 82 LEU A N 1
ATOM 663 C CA . LEU A 1 82 ? 31.246 7.791 -15.876 1.00 41.59 82 LEU A CA 1
ATOM 664 C C . LEU A 1 82 ? 30.895 6.903 -17.069 1.00 41.59 82 LEU A C 1
ATOM 666 O O . LEU A 1 82 ? 29.724 6.705 -17.382 1.00 41.59 82 LEU A O 1
ATOM 670 N N . ASP A 1 83 ? 31.925 6.436 -17.769 1.00 43.41 83 ASP A N 1
ATOM 671 C CA . ASP A 1 83 ? 31.834 5.357 -18.750 1.00 43.41 83 ASP A CA 1
ATOM 672 C C . ASP A 1 83 ? 31.450 4.061 -18.016 1.00 43.41 83 ASP A C 1
ATOM 674 O O . ASP A 1 83 ? 32.292 3.221 -17.706 1.00 43.41 83 ASP A O 1
ATOM 678 N N . ASP A 1 84 ? 30.176 3.941 -17.642 1.00 43.88 84 ASP A N 1
ATOM 679 C CA . ASP A 1 84 ? 29.563 2.664 -17.295 1.00 43.88 84 ASP A CA 1
ATOM 680 C C . ASP A 1 84 ? 29.087 2.055 -18.609 1.00 43.88 84 ASP A C 1
ATOM 682 O O . ASP A 1 84 ? 27.989 2.344 -19.098 1.00 43.88 84 ASP A O 1
ATOM 686 N N . GLY A 1 85 ? 29.995 1.313 -19.249 1.00 41.00 85 GLY A N 1
ATOM 687 C CA . GLY A 1 85 ? 29.738 0.613 -20.499 1.00 41.00 85 GLY A CA 1
ATOM 688 C C . GLY A 1 85 ? 28.380 -0.069 -20.423 1.00 41.00 85 GLY A C 1
ATOM 689 O O . GLY A 1 85 ? 28.170 -0.945 -19.589 1.00 41.00 85 GLY A O 1
ATOM 690 N N . THR A 1 86 ? 27.448 0.387 -21.256 1.00 46.75 86 THR A N 1
ATOM 691 C CA . THR A 1 86 ? 26.029 0.054 -21.170 1.00 46.75 86 THR A CA 1
ATOM 692 C C . THR A 1 86 ? 25.841 -1.455 -21.295 1.00 46.75 86 THR A C 1
ATOM 694 O O . THR A 1 86 ? 25.766 -2.006 -22.393 1.00 46.75 86 THR A O 1
ATOM 697 N N . LEU A 1 87 ? 25.781 -2.141 -20.154 1.00 52.22 87 LEU A N 1
ATOM 698 C CA . LEU A 1 87 ? 25.278 -3.499 -20.044 1.00 52.22 87 LEU A CA 1
ATOM 699 C C . LEU A 1 87 ? 23.765 -3.417 -20.246 1.00 52.22 87 LEU A C 1
ATOM 701 O O . LEU A 1 87 ? 22.980 -3.402 -19.299 1.00 52.22 87 LEU A O 1
ATOM 705 N N . GLU A 1 88 ? 23.360 -3.319 -21.512 1.00 59.62 88 GLU A N 1
ATOM 706 C CA . GLU A 1 88 ? 22.009 -3.665 -21.936 1.00 59.62 88 GLU A CA 1
ATOM 707 C C . GLU A 1 88 ? 21.646 -4.998 -21.269 1.00 59.62 88 GLU A C 1
ATOM 709 O O . GLU A 1 88 ? 22.384 -5.984 -21.355 1.00 59.62 88 GLU A O 1
ATOM 714 N N . SER A 1 89 ? 20.539 -5.011 -20.528 1.00 60.44 89 SER A N 1
ATOM 715 C CA . SER A 1 89 ? 20.095 -6.215 -19.836 1.00 60.44 89 SER A CA 1
ATOM 716 C C . SER A 1 89 ? 19.736 -7.279 -20.871 1.00 60.44 89 SER A C 1
ATOM 718 O O . SER A 1 89 ? 18.747 -7.147 -21.588 1.00 60.44 89 SER A O 1
ATOM 720 N N . ASP A 1 90 ? 20.536 -8.342 -20.957 1.00 72.19 90 ASP A N 1
ATOM 721 C CA . ASP A 1 90 ? 20.262 -9.462 -21.854 1.00 72.19 90 ASP A CA 1
ATOM 722 C C . ASP A 1 90 ? 19.135 -10.333 -21.280 1.00 72.19 90 ASP A C 1
ATOM 724 O O . ASP A 1 90 ? 19.356 -11.312 -20.561 1.00 72.19 90 ASP A O 1
ATOM 728 N N . PHE A 1 91 ? 17.894 -9.969 -21.598 1.00 71.38 91 PHE A N 1
ATOM 729 C CA . PHE A 1 91 ? 16.711 -10.734 -21.203 1.00 71.38 91 PHE A CA 1
ATOM 730 C C . PHE A 1 91 ? 16.729 -12.172 -21.744 1.00 71.38 91 PHE A C 1
ATOM 732 O O . PHE A 1 91 ? 16.149 -13.059 -21.117 1.00 71.38 91 PHE A O 1
ATOM 739 N N . SER A 1 92 ? 17.471 -12.445 -22.828 1.00 71.25 92 SER A N 1
ATOM 740 C CA . SER A 1 92 ? 17.605 -13.802 -23.365 1.00 71.25 92 SER A CA 1
ATOM 741 C C . SER A 1 92 ? 18.375 -14.729 -22.418 1.00 71.25 92 SER A C 1
ATOM 743 O O . SER A 1 92 ? 18.143 -15.940 -22.402 1.00 71.25 92 SER A O 1
ATOM 745 N N . LEU A 1 93 ? 19.253 -14.181 -21.568 1.00 73.06 93 LEU A N 1
ATOM 746 C CA . LEU A 1 93 ? 19.926 -14.947 -20.522 1.00 73.06 93 LEU A CA 1
ATOM 747 C C . LEU A 1 93 ? 18.929 -15.416 -19.456 1.00 73.06 93 LEU A C 1
ATOM 749 O O . LEU A 1 93 ? 18.982 -16.572 -19.035 1.00 73.06 93 LEU A O 1
ATOM 753 N N . MET A 1 94 ? 17.998 -14.546 -19.053 1.00 68.88 94 MET A N 1
ATOM 754 C CA . MET A 1 94 ? 16.932 -14.911 -18.115 1.00 68.88 94 MET A CA 1
ATOM 755 C C . MET A 1 94 ? 15.998 -15.949 -18.734 1.00 68.88 94 MET A C 1
ATOM 757 O O . MET A 1 94 ? 15.691 -16.944 -18.079 1.00 68.88 94 MET A O 1
ATOM 761 N N . ASP A 1 95 ? 15.645 -15.799 -20.012 1.00 74.00 95 ASP A N 1
ATOM 762 C CA . ASP A 1 95 ? 14.853 -16.797 -20.735 1.00 74.00 95 ASP A CA 1
ATOM 763 C C . ASP A 1 95 ? 15.542 -18.166 -20.747 1.00 74.00 95 ASP A C 1
ATOM 765 O O . ASP A 1 95 ? 14.893 -19.187 -20.532 1.00 74.00 95 ASP A O 1
ATOM 769 N N . ARG A 1 96 ? 16.869 -18.213 -20.919 1.00 74.69 96 ARG A N 1
ATOM 770 C CA . ARG A 1 96 ? 17.644 -19.464 -20.854 1.00 74.69 96 ARG A CA 1
ATOM 771 C C . ARG A 1 96 ? 17.670 -20.082 -19.456 1.00 74.69 96 ARG A C 1
ATOM 773 O O . ARG A 1 96 ? 17.570 -21.302 -19.348 1.00 74.69 96 ARG A O 1
ATOM 780 N N . LEU A 1 97 ? 17.782 -19.270 -18.402 1.00 66.75 97 LEU A N 1
ATOM 781 C CA . LEU A 1 97 ? 17.721 -19.739 -17.010 1.00 66.75 97 LEU A CA 1
ATOM 782 C C . LEU A 1 97 ? 16.335 -20.296 -16.652 1.00 66.75 97 LEU A C 1
ATOM 784 O O . LEU A 1 97 ? 16.226 -21.242 -15.873 1.00 66.75 97 LEU A O 1
ATOM 788 N N . VAL A 1 98 ? 15.277 -19.723 -17.227 1.00 68.81 98 VAL A N 1
ATOM 789 C CA . VAL A 1 98 ? 13.895 -20.173 -17.023 1.00 68.81 98 VAL A CA 1
ATOM 790 C C . VAL A 1 98 ? 13.575 -21.402 -17.887 1.00 68.81 98 VAL A C 1
ATOM 792 O O . VAL A 1 98 ? 12.911 -22.324 -17.411 1.00 68.81 98 VAL A O 1
ATOM 795 N N . ALA A 1 99 ? 14.091 -21.469 -19.119 1.00 63.97 99 ALA A N 1
ATOM 796 C CA . ALA A 1 99 ? 13.833 -22.546 -20.079 1.00 63.97 99 ALA A CA 1
ATOM 797 C C . ALA A 1 99 ? 14.478 -23.899 -19.717 1.00 63.97 99 ALA A C 1
ATOM 799 O O . ALA A 1 99 ? 14.023 -24.931 -20.211 1.00 63.97 99 ALA A O 1
ATOM 800 N N . ASP A 1 100 ? 15.495 -23.928 -18.845 1.00 55.44 100 ASP A N 1
ATOM 801 C CA . ASP A 1 100 ? 16.138 -25.176 -18.391 1.00 55.44 100 ASP A CA 1
ATOM 802 C C . ASP A 1 100 ? 15.225 -26.028 -17.480 1.00 55.44 100 ASP A C 1
ATOM 804 O O . ASP A 1 100 ? 15.461 -27.216 -17.246 1.00 55.44 100 ASP A O 1
ATOM 808 N N . LYS A 1 101 ? 14.090 -25.473 -17.027 1.00 57.34 101 LYS A N 1
ATOM 809 C CA . LYS A 1 101 ? 13.024 -26.249 -16.385 1.00 57.34 101 LYS A CA 1
ATOM 810 C C . LYS A 1 101 ? 12.212 -27.034 -17.420 1.00 57.34 101 LYS A C 1
ATOM 812 O O . LYS A 1 101 ? 11.113 -26.655 -17.800 1.00 57.34 101 LYS A O 1
ATOM 817 N N . GLY A 1 102 ? 12.762 -28.180 -17.817 1.00 50.25 102 GLY A N 1
ATOM 818 C CA . GLY A 1 102 ? 12.028 -29.439 -17.970 1.00 50.25 102 GLY A CA 1
ATOM 819 C C . GLY A 1 102 ? 10.702 -29.385 -18.735 1.00 50.25 102 GLY A C 1
ATOM 820 O O . GLY A 1 102 ? 9.634 -29.143 -18.183 1.00 50.25 102 GLY A O 1
ATOM 821 N N . LYS A 1 103 ? 10.788 -29.761 -20.007 1.00 53.81 103 LYS A N 1
ATOM 822 C CA . LYS A 1 103 ? 9.716 -30.083 -20.952 1.00 53.81 103 LYS A CA 1
ATOM 823 C C . LYS A 1 103 ? 8.669 -31.071 -20.389 1.00 53.81 103 LYS A C 1
ATOM 825 O O . LYS A 1 103 ? 8.707 -32.245 -20.726 1.00 53.81 103 LYS A O 1
ATOM 830 N N . THR A 1 104 ? 7.706 -30.577 -19.611 1.00 48.12 104 THR A N 1
ATOM 831 C CA . THR A 1 104 ? 6.356 -31.143 -19.396 1.00 48.12 104 THR A CA 1
ATOM 832 C C . THR A 1 104 ? 5.425 -30.016 -18.926 1.00 48.12 104 THR A C 1
ATOM 834 O O . THR A 1 104 ? 5.149 -29.889 -17.735 1.00 48.12 104 THR A O 1
ATOM 837 N N . VAL A 1 105 ? 4.970 -29.149 -19.837 1.00 55.25 105 VAL A N 1
ATOM 838 C CA . VAL A 1 105 ? 4.025 -28.068 -19.495 1.00 55.25 105 VAL A CA 1
ATOM 839 C C . VAL A 1 105 ? 2.621 -28.663 -19.381 1.00 55.25 105 VAL A C 1
ATOM 841 O O . VAL A 1 105 ? 1.884 -28.760 -20.359 1.00 55.25 105 VAL A O 1
ATOM 844 N N . GLY A 1 106 ? 2.284 -29.134 -18.184 1.00 56.75 106 GLY A N 1
ATOM 845 C CA . GLY A 1 106 ? 0.898 -29.232 -17.735 1.00 56.75 106 GLY A CA 1
ATOM 846 C C . GLY A 1 106 ? 0.484 -27.911 -17.082 1.00 56.75 106 GLY A C 1
ATOM 847 O O . GLY A 1 106 ? 1.336 -27.184 -16.579 1.00 56.75 106 GLY A O 1
ATOM 848 N N . THR A 1 107 ? -0.817 -27.618 -17.050 1.00 59.62 107 THR A N 1
ATOM 849 C CA . THR A 1 107 ? -1.416 -26.438 -16.388 1.00 59.62 107 THR A CA 1
ATOM 850 C C . THR A 1 107 ? -0.879 -26.211 -14.960 1.00 59.62 107 THR A C 1
ATOM 852 O O . THR A 1 107 ? -0.701 -25.076 -14.531 1.00 59.62 107 THR A O 1
ATOM 855 N N . ASP A 1 108 ? -0.491 -27.289 -14.271 1.00 66.25 108 ASP A N 1
ATOM 856 C CA . ASP A 1 108 ? 0.103 -27.291 -12.928 1.00 66.25 108 ASP A CA 1
ATOM 857 C C . ASP A 1 108 ? 1.402 -26.477 -12.763 1.00 66.25 108 ASP A C 1
ATOM 859 O O . ASP A 1 108 ? 1.677 -26.003 -11.656 1.00 66.25 108 ASP A O 1
ATOM 863 N N . SER A 1 109 ? 2.241 -26.333 -13.801 1.00 74.75 109 SER A N 1
ATOM 864 C CA . SER A 1 109 ? 3.498 -25.574 -13.670 1.00 74.75 109 SER A CA 1
ATOM 865 C C . SER A 1 109 ? 3.235 -24.072 -13.644 1.00 74.75 109 SER A C 1
ATOM 867 O O . SER A 1 109 ? 3.721 -23.374 -12.760 1.00 74.75 109 SER A O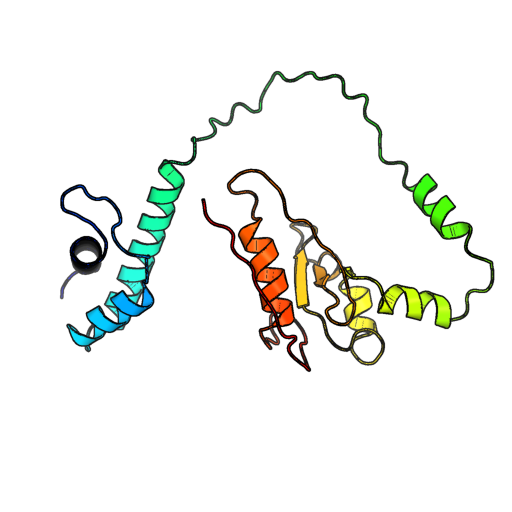 1
ATOM 869 N N . THR A 1 110 ? 2.396 -23.594 -14.561 1.00 82.50 110 THR A N 1
ATOM 870 C CA . THR A 1 110 ? 2.017 -22.181 -14.660 1.00 82.50 110 THR A CA 1
ATOM 871 C C . THR A 1 110 ? 1.184 -21.750 -13.456 1.00 82.50 110 THR A C 1
ATOM 873 O O . THR A 1 110 ? 1.418 -20.678 -12.901 1.00 82.50 110 THR A O 1
ATOM 876 N N . ASP A 1 111 ? 0.283 -22.613 -12.978 1.00 89.88 111 ASP A N 1
ATOM 877 C CA . ASP A 1 111 ? -0.487 -22.362 -11.760 1.00 89.88 111 ASP A CA 1
ATOM 878 C C . ASP A 1 111 ? 0.417 -22.161 -10.543 1.00 89.88 111 ASP A C 1
ATOM 880 O O . ASP A 1 111 ? 0.152 -21.309 -9.694 1.00 89.88 111 ASP A O 1
ATOM 884 N N . ARG A 1 112 ? 1.490 -22.952 -10.441 1.00 88.62 112 ARG A N 1
ATOM 885 C CA . ARG A 1 112 ? 2.477 -22.829 -9.366 1.00 88.62 112 ARG A CA 1
ATOM 886 C C . ARG A 1 112 ? 3.223 -21.502 -9.456 1.00 88.62 112 ARG A C 1
ATOM 888 O O . ARG A 1 112 ? 3.367 -20.833 -8.436 1.00 88.62 112 ARG A O 1
ATOM 895 N N . ASP A 1 113 ? 3.653 -21.117 -10.651 1.00 90.19 113 ASP A N 1
ATOM 896 C CA . ASP A 1 113 ? 4.369 -19.860 -10.865 1.00 90.19 113 ASP A CA 1
ATOM 897 C C . ASP A 1 113 ? 3.484 -18.655 -10.505 1.00 90.19 113 ASP A C 1
ATOM 899 O O . ASP A 1 113 ? 3.908 -17.783 -9.747 1.00 90.19 113 ASP A O 1
ATOM 903 N N . ILE A 1 114 ? 2.216 -18.655 -10.936 1.00 92.88 114 ILE A N 1
ATOM 904 C CA . ILE A 1 114 ? 1.237 -17.612 -10.588 1.00 92.88 114 ILE A CA 1
ATOM 905 C C . ILE A 1 114 ? 0.989 -17.573 -9.077 1.00 92.88 114 ILE A C 1
ATOM 907 O O . ILE A 1 114 ? 1.013 -16.499 -8.473 1.00 92.88 114 ILE A O 1
ATOM 911 N N . LYS A 1 115 ? 0.772 -18.736 -8.447 1.00 92.19 115 LYS A N 1
ATOM 912 C CA . LYS A 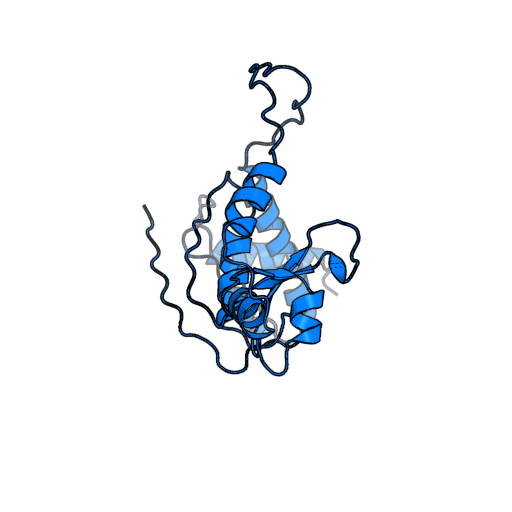1 115 ? 0.502 -18.826 -7.005 1.00 92.19 115 LYS A CA 1
ATOM 913 C C . LYS A 1 115 ? 1.624 -18.257 -6.164 1.00 92.19 115 LYS A C 1
ATOM 915 O O . LYS A 1 115 ? 1.310 -17.751 -5.097 1.00 92.19 115 LYS A O 1
ATOM 920 N N . HIS A 1 116 ? 2.877 -18.367 -6.605 1.00 92.25 116 HIS A N 1
ATOM 921 C CA . HIS A 1 116 ? 4.059 -17.974 -5.836 1.00 92.25 116 HIS A CA 1
ATOM 922 C C . HIS A 1 116 ? 4.679 -16.637 -6.258 1.00 92.25 116 HIS A C 1
ATOM 924 O O . HIS A 1 116 ? 5.585 -16.155 -5.580 1.00 92.25 116 HIS A O 1
ATOM 930 N N . ALA A 1 117 ? 4.191 -16.013 -7.330 1.00 94.75 117 ALA A N 1
ATOM 931 C CA . ALA A 1 117 ? 4.668 -14.707 -7.756 1.00 94.75 117 ALA A CA 1
ATOM 932 C C . ALA A 1 117 ? 4.233 -13.613 -6.756 1.00 94.75 117 ALA A C 1
ATOM 934 O O . ALA A 1 117 ? 3.032 -13.471 -6.498 1.00 94.75 117 ALA A O 1
ATOM 935 N N . PRO A 1 118 ? 5.172 -12.826 -6.191 1.00 95.25 118 PRO A N 1
ATOM 936 C CA . PRO A 1 118 ? 4.854 -11.765 -5.230 1.00 95.25 118 PRO A CA 1
ATOM 937 C C . PRO A 1 118 ? 4.212 -10.540 -5.891 1.00 95.25 118 PRO A C 1
ATOM 939 O O . PRO A 1 118 ? 3.406 -9.852 -5.265 1.00 95.25 118 PRO A O 1
ATOM 942 N N . LEU A 1 119 ? 4.543 -10.284 -7.158 1.00 95.44 119 LEU A N 1
ATOM 943 C CA . LEU A 1 119 ? 3.958 -9.235 -7.985 1.00 95.44 119 LEU A CA 1
ATOM 944 C C . LEU A 1 119 ? 3.304 -9.866 -9.209 1.00 95.44 119 LEU A C 1
ATOM 946 O O . LEU A 1 119 ? 3.848 -10.794 -9.806 1.00 95.44 119 LEU A O 1
ATOM 950 N N . LEU A 1 120 ? 2.138 -9.350 -9.574 1.00 94.69 120 LEU A N 1
ATOM 951 C CA . LEU A 1 120 ? 1.305 -9.877 -10.642 1.00 94.69 120 LEU A CA 1
ATOM 952 C C . LEU A 1 120 ? 0.811 -8.738 -11.538 1.00 94.69 120 LEU A C 1
ATOM 954 O O . LEU A 1 120 ? 0.388 -7.697 -11.024 1.00 94.69 120 LEU A O 1
ATOM 958 N N . PRO A 1 121 ? 0.802 -8.924 -12.866 1.00 93.62 121 PRO A N 1
ATOM 959 C CA . PRO A 1 121 ? 0.129 -8.000 -13.762 1.00 93.62 121 PRO A CA 1
ATOM 960 C C . PRO A 1 121 ? -1.393 -8.133 -13.622 1.00 93.62 121 PRO A C 1
ATOM 962 O O . PRO A 1 121 ? -1.931 -9.171 -13.220 1.00 93.62 121 PRO A O 1
ATOM 965 N N . SER A 1 122 ? -2.103 -7.075 -13.997 1.00 92.31 122 SER A N 1
ATOM 966 C CA . SER A 1 122 ? -3.566 -7.008 -13.942 1.00 92.31 122 SER A CA 1
ATOM 967 C C . SER A 1 122 ? -4.282 -8.133 -14.692 1.00 92.31 122 SER A C 1
ATOM 969 O O . SER A 1 122 ? -5.314 -8.612 -14.221 1.00 92.31 122 SER A O 1
ATOM 971 N N . THR A 1 123 ? -3.737 -8.584 -15.821 1.00 92.25 123 THR A N 1
ATOM 972 C CA . THR A 1 123 ? -4.294 -9.672 -16.637 1.00 92.25 123 THR A CA 1
ATOM 973 C C . THR A 1 123 ? -4.349 -10.986 -15.886 1.00 92.25 123 THR A C 1
ATOM 975 O O . THR A 1 123 ? -5.391 -11.641 -15.872 1.00 92.25 123 THR A O 1
ATOM 978 N N . VAL A 1 124 ? -3.261 -11.340 -15.202 1.00 93.38 124 VAL A N 1
ATOM 979 C CA . VAL A 1 124 ? -3.183 -12.564 -14.398 1.00 93.38 124 VAL A CA 1
ATOM 980 C C . VAL A 1 124 ? -4.159 -12.488 -13.224 1.00 93.38 124 VAL A C 1
ATOM 982 O O . VAL A 1 124 ? -4.907 -13.431 -12.973 1.00 93.38 124 VAL A O 1
ATOM 985 N N . VAL A 1 125 ? -4.235 -11.338 -12.548 1.00 93.12 125 VAL A N 1
ATOM 986 C CA . VAL A 1 125 ? -5.182 -11.132 -11.440 1.00 93.12 125 VAL A CA 1
ATOM 987 C C . VAL A 1 125 ? -6.637 -11.248 -11.903 1.00 93.12 125 VAL A C 1
ATOM 989 O O . VAL A 1 125 ? -7.448 -11.898 -11.240 1.00 93.12 125 VAL A O 1
ATOM 992 N N . ALA A 1 126 ? -6.981 -10.644 -13.043 1.00 91.56 126 ALA A N 1
ATOM 993 C CA . ALA A 1 126 ? -8.337 -10.673 -13.585 1.00 91.56 126 ALA A CA 1
ATOM 994 C C . ALA A 1 126 ? -8.797 -12.100 -13.921 1.00 91.56 126 ALA A C 1
ATOM 996 O O . ALA A 1 126 ? -9.957 -12.444 -13.682 1.00 91.56 126 ALA A O 1
ATOM 997 N N . GLN A 1 127 ? -7.888 -12.933 -14.431 1.00 92.69 127 GLN A N 1
ATOM 998 C CA . GLN A 1 127 ? -8.167 -14.328 -14.773 1.00 92.69 127 GLN A CA 1
ATOM 999 C C . GLN A 1 127 ? -8.269 -15.220 -13.528 1.00 92.69 127 GLN A C 1
ATOM 1001 O O . GLN A 1 127 ? -9.160 -16.066 -13.464 1.00 92.69 127 GLN A O 1
ATOM 1006 N N . HIS A 1 128 ? -7.432 -14.979 -12.512 1.00 93.75 128 HIS A N 1
ATOM 1007 C CA . HIS A 1 128 ? -7.242 -15.911 -11.395 1.00 93.75 128 HIS A CA 1
ATOM 1008 C C . HIS A 1 128 ? -7.748 -15.428 -10.026 1.00 93.75 128 HIS A C 1
ATOM 1010 O O . HIS A 1 128 ? -7.391 -15.966 -8.975 1.00 93.75 128 HIS A O 1
ATOM 1016 N N . THR A 1 129 ? -8.628 -14.422 -9.993 1.00 90.62 129 THR A N 1
ATOM 1017 C CA . THR A 1 129 ? -9.187 -13.904 -8.728 1.00 90.62 129 THR A CA 1
ATOM 1018 C C . THR A 1 129 ? -10.065 -14.916 -7.969 1.00 90.62 129 THR A C 1
ATOM 1020 O O . THR A 1 129 ? -10.340 -14.749 -6.774 1.00 90.62 129 THR A O 1
ATOM 1023 N N . LYS A 1 130 ? -10.566 -15.954 -8.653 1.00 89.88 130 LYS A N 1
ATOM 1024 C CA . LYS A 1 130 ? -11.483 -16.949 -8.071 1.00 89.88 130 LYS A CA 1
ATOM 1025 C C . LYS A 1 130 ? -10.765 -18.175 -7.506 1.00 89.88 130 LYS A C 1
ATOM 1027 O O . LYS A 1 130 ? -11.350 -18.841 -6.656 1.00 89.88 130 LYS A O 1
ATOM 1032 N N . ASP A 1 131 ? -9.543 -18.444 -7.948 1.00 92.31 131 ASP A N 1
ATOM 1033 C CA . ASP A 1 131 ? -8.809 -19.684 -7.706 1.00 92.31 131 ASP A CA 1
ATOM 1034 C C . ASP A 1 131 ? -7.384 -19.428 -7.186 1.00 92.31 131 ASP A C 1
ATOM 1036 O O . ASP A 1 131 ? -7.147 -19.600 -5.990 1.00 92.31 131 ASP A O 1
ATOM 1040 N N . LEU A 1 132 ? -6.440 -19.013 -8.037 1.00 93.00 132 LEU A N 1
ATOM 1041 C CA . LEU A 1 132 ? -5.010 -18.998 -7.704 1.00 93.00 132 LEU A CA 1
ATOM 1042 C C . LEU A 1 132 ? -4.608 -17.770 -6.881 1.00 93.00 132 LEU A C 1
ATOM 1044 O O . LEU A 1 132 ? -3.694 -17.856 -6.064 1.00 93.00 132 LEU A O 1
ATOM 1048 N N . VAL A 1 133 ? -5.301 -16.643 -7.072 1.00 93.38 133 VAL A N 1
ATOM 1049 C CA . VAL A 1 133 ? -4.989 -15.351 -6.441 1.00 93.38 133 VAL A CA 1
ATOM 1050 C C . VAL A 1 133 ? -6.248 -14.791 -5.762 1.00 93.38 133 VAL A C 1
ATOM 1052 O O . VAL A 1 133 ? -6.816 -13.777 -6.179 1.00 93.38 133 VAL A O 1
ATOM 1055 N N . PRO A 1 134 ? -6.745 -15.450 -4.696 1.00 91.19 134 PRO A N 1
ATOM 1056 C CA . PRO A 1 134 ? -8.002 -15.074 -4.049 1.00 91.19 134 PRO A CA 1
ATOM 1057 C C . PRO A 1 134 ? -7.931 -13.728 -3.315 1.00 91.19 134 PRO A C 1
ATOM 1059 O O . PRO A 1 134 ? -8.981 -13.208 -2.909 1.00 91.19 134 PRO A O 1
ATOM 1062 N N . GLN A 1 135 ? -6.716 -13.207 -3.112 1.00 93.06 135 GLN A N 1
ATOM 1063 C CA . GLN A 1 135 ? -6.432 -11.943 -2.445 1.00 93.06 135 GLN A CA 1
ATOM 1064 C C . GLN A 1 135 ? -5.255 -11.229 -3.108 1.00 93.06 135 GLN A C 1
ATOM 1066 O O . GLN A 1 135 ? -4.280 -11.874 -3.479 1.00 93.06 135 GLN A O 1
ATOM 1071 N N . PHE A 1 136 ? -5.347 -9.919 -3.259 1.00 95.38 136 PHE A N 1
ATOM 1072 C CA . PHE A 1 136 ? -4.324 -9.089 -3.882 1.00 95.38 136 PHE A CA 1
ATOM 1073 C C . PHE A 1 136 ? -4.582 -7.622 -3.544 1.00 95.38 136 PHE A C 1
ATOM 1075 O O . PHE A 1 136 ? -5.717 -7.238 -3.244 1.00 95.38 136 PHE A O 1
ATOM 1082 N N . GLY A 1 137 ? -3.548 -6.799 -3.650 1.00 95.12 137 GLY A N 1
ATOM 1083 C CA . GLY A 1 137 ? -3.645 -5.356 -3.463 1.00 95.12 137 GLY A CA 1
ATOM 1084 C C . GLY A 1 137 ? -2.916 -4.599 -4.564 1.00 95.12 137 GLY A C 1
ATOM 1085 O O . GLY A 1 137 ? -1.971 -5.112 -5.153 1.00 95.12 137 GLY A O 1
ATOM 1086 N N . PHE A 1 138 ? -3.392 -3.414 -4.915 1.00 94.62 138 PHE A N 1
ATOM 1087 C CA . PHE A 1 138 ? -2.797 -2.578 -5.947 1.00 94.62 138 PHE A CA 1
ATOM 1088 C C . PHE A 1 138 ? -1.435 -2.073 -5.475 1.00 94.62 138 PHE A C 1
ATOM 1090 O O . PHE A 1 138 ? -1.298 -1.602 -4.349 1.00 94.62 138 PHE A O 1
ATOM 1097 N N . PHE A 1 139 ? -0.422 -2.201 -6.327 1.00 94.38 139 PHE A N 1
ATOM 1098 C CA . PHE A 1 139 ? 0.946 -1.819 -5.988 1.00 94.38 139 PHE A CA 1
ATOM 1099 C C . PHE A 1 139 ? 1.394 -0.567 -6.743 1.00 94.38 139 PHE A C 1
ATOM 1101 O O . PHE A 1 139 ? 2.070 0.288 -6.180 1.00 94.38 139 PHE A O 1
ATOM 1108 N N . GLY A 1 140 ? 1.004 -0.437 -8.014 1.00 91.62 140 GLY A N 1
ATOM 1109 C CA . GLY A 1 140 ? 1.371 0.715 -8.831 1.00 91.62 140 GLY A CA 1
ATOM 1110 C C . GLY A 1 140 ? 1.078 0.526 -10.315 1.00 91.62 140 GLY A C 1
ATOM 1111 O O . GLY A 1 140 ? 0.459 -0.456 -10.728 1.00 91.62 140 GLY A O 1
ATOM 1112 N N . THR A 1 141 ? 1.539 1.483 -11.121 1.00 89.94 141 THR A N 1
ATOM 1113 C CA . THR A 1 141 ? 1.369 1.491 -12.583 1.00 89.94 141 THR A CA 1
ATOM 1114 C C . THR A 1 141 ? 2.731 1.655 -13.262 1.00 89.94 141 THR A C 1
ATOM 1116 O O . THR A 1 141 ? 3.515 2.502 -12.850 1.00 89.94 141 THR A O 1
ATOM 1119 N N . LEU A 1 142 ? 3.009 0.855 -14.295 1.00 82.69 142 LEU A N 1
ATOM 1120 C CA . LEU A 1 142 ? 4.273 0.825 -15.049 1.00 82.69 142 LEU A CA 1
ATOM 1121 C C . LEU A 1 142 ? 4.397 1.898 -16.140 1.00 82.69 142 LEU A C 1
ATOM 1123 O O . LEU A 1 142 ? 5.464 2.062 -16.722 1.00 82.69 142 LEU A O 1
ATOM 1127 N N . SER A 1 143 ? 3.311 2.591 -16.475 1.00 76.12 143 SER A N 1
ATOM 1128 C CA . SER A 1 143 ? 3.284 3.603 -17.530 1.00 76.12 143 SER A CA 1
ATOM 1129 C C . SER A 1 143 ? 2.302 4.707 -17.165 1.00 76.12 143 SER A C 1
ATOM 1131 O O . SER A 1 143 ? 1.266 4.439 -16.556 1.00 76.12 143 SER A O 1
ATOM 1133 N N . GLU A 1 144 ? 2.594 5.937 -17.587 1.00 62.06 144 GLU A N 1
ATOM 1134 C CA . GLU A 1 144 ? 1.649 7.058 -17.515 1.00 62.06 144 GLU A CA 1
ATOM 1135 C C . GLU A 1 144 ? 0.373 6.785 -18.325 1.00 62.06 144 GLU A C 1
ATOM 1137 O O . GLU A 1 144 ? -0.700 7.306 -18.009 1.00 62.06 144 GLU A O 1
ATOM 1142 N N . ALA A 1 145 ? 0.454 5.906 -19.331 1.00 60.34 145 ALA A N 1
ATOM 1143 C CA . ALA A 1 145 ? -0.722 5.354 -19.975 1.00 60.34 145 ALA A CA 1
ATOM 1144 C C . ALA A 1 145 ? -1.459 4.449 -18.974 1.00 60.34 145 ALA A C 1
ATOM 1146 O O . ALA A 1 145 ? -1.067 3.306 -18.716 1.00 60.34 145 ALA A O 1
ATOM 1147 N N . THR A 1 146 ? -2.567 4.961 -18.434 1.00 62.03 146 THR A N 1
ATOM 1148 C CA . THR A 1 146 ? -3.476 4.313 -17.467 1.00 62.03 146 THR A CA 1
ATOM 1149 C C . THR A 1 146 ? -4.271 3.141 -18.062 1.00 62.03 146 THR A C 1
ATOM 1151 O O . THR A 1 146 ? -5.426 2.890 -17.710 1.00 62.03 146 THR A O 1
ATOM 1154 N N . THR A 1 147 ? -3.658 2.391 -18.977 1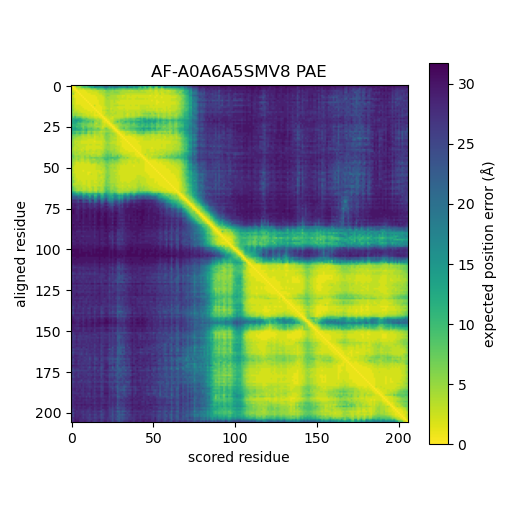.00 72.75 147 THR A N 1
ATOM 1155 C CA . THR A 1 147 ? -4.218 1.147 -19.497 1.00 72.75 147 THR A CA 1
ATOM 1156 C C . THR A 1 147 ? -4.314 0.123 -18.371 1.00 72.75 147 THR A C 1
ATOM 1158 O O . THR A 1 147 ? -3.503 0.098 -17.449 1.00 72.75 147 THR A O 1
ATOM 1161 N N . SER A 1 148 ? -5.328 -0.738 -18.413 1.00 71.38 148 SER A N 1
ATOM 1162 C CA . SER A 1 148 ? -5.471 -1.781 -17.394 1.00 71.38 148 SER A CA 1
ATOM 1163 C C . SER A 1 148 ? -4.238 -2.688 -17.334 1.00 71.38 148 SER A C 1
ATOM 1165 O O . SER A 1 148 ? -3.872 -3.112 -16.245 1.00 71.38 148 SER A O 1
ATOM 1167 N N . GLU A 1 149 ? -3.563 -2.906 -18.464 1.00 78.44 149 GLU A N 1
ATOM 1168 C CA . GLU A 1 149 ? -2.368 -3.747 -18.631 1.00 78.44 149 GLU A CA 1
ATOM 1169 C C . GLU A 1 149 ? -1.121 -3.230 -17.904 1.00 78.44 149 GLU A C 1
ATOM 1171 O O . GLU A 1 149 ? -0.248 -4.016 -17.548 1.00 78.44 149 GLU A O 1
ATOM 1176 N N . SER A 1 150 ? -1.033 -1.925 -17.629 1.00 85.12 150 SER A N 1
ATOM 1177 C CA . SER A 1 150 ? 0.133 -1.344 -16.955 1.00 85.12 150 SER A CA 1
ATOM 1178 C C . SER A 1 150 ? 0.073 -1.457 -15.428 1.00 85.12 150 SER A C 1
ATOM 1180 O O . SER A 1 150 ? 1.022 -1.067 -14.749 1.00 85.12 150 SER A O 1
ATOM 1182 N N . LYS A 1 151 ? -1.019 -1.983 -14.859 1.00 90.62 151 LYS A N 1
ATOM 1183 C CA . LYS A 1 151 ? -1.207 -2.083 -13.405 1.00 90.62 151 LYS A CA 1
ATOM 1184 C C . LYS A 1 151 ? -0.530 -3.323 -12.828 1.00 90.62 151 LYS A C 1
ATOM 1186 O O . LYS A 1 151 ? -0.759 -4.440 -13.294 1.00 90.62 151 LYS A O 1
ATOM 1191 N N . ILE A 1 152 ? 0.218 -3.116 -11.748 1.00 94.50 152 ILE A N 1
ATOM 1192 C CA . ILE A 1 152 ? 0.834 -4.166 -10.937 1.00 94.50 152 ILE A CA 1
ATOM 1193 C C . ILE A 1 152 ? 0.063 -4.319 -9.632 1.00 94.50 152 ILE A C 1
ATOM 1195 O O . ILE A 1 152 ? -0.320 -3.342 -8.983 1.00 94.50 152 ILE A O 1
ATOM 1199 N N . PHE A 1 153 ? -0.106 -5.570 -9.227 1.00 95.62 153 PHE A N 1
ATOM 1200 C CA . PHE A 1 153 ? -0.704 -5.967 -7.969 1.00 95.62 153 PHE A CA 1
ATOM 1201 C C . PHE A 1 153 ? 0.273 -6.796 -7.140 1.00 95.62 153 PHE A C 1
ATOM 1203 O O . PHE A 1 153 ? 1.038 -7.601 -7.662 1.00 95.62 153 PHE A O 1
ATOM 1210 N N . GLN A 1 154 ? 0.206 -6.620 -5.830 1.00 96.06 154 GLN A N 1
ATOM 1211 C CA . GLN A 1 154 ? 0.882 -7.428 -4.834 1.00 96.06 154 GLN A CA 1
ATOM 1212 C C . GLN A 1 154 ? 0.027 -8.655 -4.506 1.00 96.06 154 GLN A C 1
ATOM 1214 O O . GLN A 1 154 ? -1.140 -8.531 -4.118 1.00 96.06 154 GLN A O 1
ATOM 1219 N N . ASN A 1 155 ? 0.615 -9.842 -4.629 1.00 95.62 155 ASN A N 1
ATOM 1220 C CA . ASN A 1 155 ? 0.024 -11.085 -4.157 1.00 95.62 155 ASN A CA 1
ATOM 1221 C C . ASN A 1 155 ? 0.258 -11.208 -2.648 1.00 95.62 155 ASN A C 1
ATOM 1223 O O . ASN A 1 155 ? 1.370 -11.462 -2.193 1.00 95.62 155 ASN A O 1
ATOM 1227 N N . THR A 1 156 ? -0.796 -11.040 -1.857 1.00 93.50 156 THR A N 1
ATOM 1228 C CA . THR A 1 156 ? -0.709 -11.109 -0.392 1.00 93.50 156 THR A CA 1
ATOM 1229 C C . THR A 1 156 ? -0.834 -12.533 0.153 1.00 93.50 156 THR A C 1
ATOM 1231 O O . THR A 1 156 ? -0.775 -12.734 1.360 1.00 93.50 156 THR A O 1
ATOM 1234 N N . ASN A 1 157 ? -0.976 -13.546 -0.709 1.00 92.12 157 ASN A N 1
ATOM 1235 C CA . ASN A 1 157 ? -1.089 -14.949 -0.287 1.00 92.12 157 ASN A CA 1
ATOM 1236 C C . ASN A 1 157 ? 0.266 -15.661 -0.193 1.00 92.12 157 ASN A C 1
ATOM 1238 O O . ASN A 1 157 ? 0.304 -16.843 0.146 1.00 92.12 157 ASN A O 1
ATOM 1242 N N . VAL A 1 158 ? 1.364 -14.973 -0.517 1.00 91.75 158 VAL A N 1
ATOM 1243 C CA . VAL A 1 158 ? 2.701 -15.567 -0.572 1.00 91.75 158 VAL A CA 1
ATOM 1244 C C . VAL A 1 158 ? 3.661 -14.863 0.372 1.00 91.75 158 VAL A C 1
ATOM 1246 O O . VAL A 1 158 ? 3.625 -13.636 0.480 1.00 91.75 158 VAL A O 1
ATOM 1249 N N . PRO A 1 159 ? 4.552 -15.611 1.039 1.00 90.75 159 PRO A N 1
ATOM 1250 C CA . PRO A 1 159 ? 5.654 -14.998 1.753 1.00 90.75 159 PRO A CA 1
ATOM 1251 C C . PRO A 1 159 ? 6.638 -14.400 0.743 1.00 90.75 159 PRO A C 1
ATOM 1253 O O . PRO A 1 159 ? 7.053 -15.067 -0.204 1.00 90.75 159 PRO A O 1
ATOM 1256 N N . PHE A 1 160 ? 7.044 -13.154 0.965 1.00 91.75 160 PHE A N 1
ATOM 1257 C CA . PHE A 1 160 ? 8.136 -12.528 0.231 1.00 91.75 160 PHE A CA 1
ATOM 1258 C C . PHE A 1 160 ? 8.936 -11.613 1.154 1.00 91.75 160 PHE A C 1
ATOM 1260 O O . PHE A 1 160 ? 8.487 -11.242 2.239 1.00 91.75 160 PHE A O 1
ATOM 1267 N N . PHE A 1 161 ? 10.136 -11.265 0.707 1.00 90.25 161 PHE A N 1
ATOM 1268 C CA . PHE A 1 161 ? 10.989 -10.284 1.356 1.00 90.25 161 PHE A CA 1
ATOM 1269 C C . PHE A 1 161 ? 11.170 -9.096 0.419 1.00 90.25 161 PHE A C 1
ATOM 1271 O O . PHE A 1 161 ? 11.345 -9.274 -0.787 1.00 90.25 161 PHE A O 1
ATOM 1278 N N . ALA A 1 162 ? 11.144 -7.892 0.977 1.00 91.69 162 ALA A N 1
ATOM 1279 C CA . ALA A 1 162 ? 11.437 -6.673 0.248 1.00 91.69 162 ALA A CA 1
ATOM 1280 C C . ALA A 1 162 ? 12.378 -5.795 1.067 1.00 91.69 162 ALA A C 1
ATOM 1282 O O . ALA A 1 162 ? 12.206 -5.631 2.274 1.00 91.69 162 ALA A O 1
ATOM 1283 N N . PHE A 1 163 ? 13.351 -5.207 0.377 1.00 93.19 163 PHE A N 1
ATOM 1284 C CA . PHE A 1 163 ? 14.204 -4.159 0.913 1.00 93.19 163 PHE A CA 1
ATOM 1285 C C . PHE A 1 163 ? 13.863 -2.853 0.199 1.00 93.19 163 PHE A C 1
ATOM 1287 O O . PHE A 1 163 ? 13.950 -2.775 -1.025 1.00 93.19 163 PHE A O 1
ATOM 1294 N N . VAL A 1 164 ? 13.439 -1.841 0.957 1.00 92.00 164 VAL A N 1
ATOM 1295 C CA . VAL A 1 164 ? 13.035 -0.542 0.408 1.00 92.00 164 VAL A CA 1
ATOM 1296 C C . VAL A 1 164 ? 14.102 0.489 0.755 1.00 92.00 164 VAL A C 1
ATOM 1298 O O . VAL A 1 164 ? 14.209 0.938 1.894 1.00 92.00 164 VAL A O 1
ATOM 1301 N N . CYS A 1 165 ? 14.888 0.880 -0.243 1.00 91.62 165 CYS A N 1
ATOM 1302 C CA . CYS A 1 165 ? 15.949 1.877 -0.127 1.00 91.62 165 CYS A CA 1
ATOM 1303 C C . CYS A 1 165 ? 15.839 2.934 -1.230 1.00 91.62 165 CYS A C 1
ATOM 1305 O O . CYS A 1 165 ? 15.123 2.758 -2.211 1.00 91.62 165 CYS A O 1
ATOM 1307 N N . GLY A 1 166 ? 16.531 4.057 -1.055 1.00 87.56 166 GLY A N 1
ATOM 1308 C CA . GLY A 1 166 ? 16.465 5.185 -1.979 1.00 87.56 166 GLY A CA 1
ATOM 1309 C C . GLY A 1 166 ? 16.768 6.515 -1.301 1.00 87.56 166 GLY A C 1
ATOM 1310 O O . GLY A 1 166 ? 16.744 6.626 -0.070 1.00 87.56 166 GLY A O 1
ATOM 1311 N N . VAL A 1 167 ? 17.019 7.537 -2.111 1.00 88.00 167 VAL A N 1
ATOM 1312 C CA . VAL A 1 167 ? 17.295 8.906 -1.653 1.00 88.00 167 VAL A CA 1
ATOM 1313 C C . VAL A 1 167 ? 16.080 9.540 -0.970 1.00 88.00 167 VAL A C 1
ATOM 1315 O O . VAL A 1 167 ? 14.955 9.035 -1.045 1.00 88.00 167 VAL A O 1
ATOM 1318 N N . GLN A 1 168 ? 16.281 10.629 -0.234 1.00 89.00 168 GLN A N 1
ATOM 1319 C CA . GLN A 1 168 ? 15.169 11.367 0.367 1.00 89.00 168 GLN A CA 1
ATOM 1320 C C . GLN A 1 168 ? 14.167 11.807 -0.715 1.00 89.00 168 GLN A C 1
ATOM 1322 O O . GLN A 1 168 ? 14.558 12.162 -1.819 1.00 89.00 168 GLN A O 1
ATOM 1327 N N . GLY A 1 169 ? 12.868 11.707 -0.422 1.00 87.31 169 GLY A N 1
ATOM 1328 C CA . GLY A 1 169 ? 11.807 12.018 -1.388 1.00 87.31 169 GLY A CA 1
ATOM 1329 C C . GLY A 1 169 ? 11.508 10.933 -2.434 1.00 87.31 169 GLY A C 1
ATOM 1330 O O . GLY A 1 169 ? 10.513 11.051 -3.134 1.00 87.31 169 GLY A O 1
ATOM 1331 N N . SER A 1 170 ? 12.265 9.829 -2.505 1.00 87.31 170 SER A N 1
ATOM 1332 C CA . SER A 1 170 ? 12.074 8.782 -3.532 1.00 87.31 170 SER A CA 1
ATOM 1333 C C . SER A 1 170 ? 10.839 7.880 -3.345 1.00 87.31 170 SER A C 1
ATOM 1335 O O . SER A 1 170 ? 10.758 6.817 -3.952 1.00 87.31 170 SER A O 1
ATOM 1337 N N . GLY A 1 171 ? 9.920 8.225 -2.439 1.00 91.94 171 GLY A N 1
ATOM 1338 C CA . GLY A 1 171 ? 8.709 7.434 -2.194 1.00 91.94 171 GLY A CA 1
ATOM 1339 C C . GLY A 1 171 ? 8.891 6.155 -1.363 1.00 91.94 171 GLY A C 1
ATOM 1340 O O . GLY A 1 171 ? 7.998 5.321 -1.351 1.00 91.94 171 GLY A O 1
ATOM 1341 N N . LYS A 1 172 ? 9.994 5.974 -0.619 1.00 93.88 172 LYS A N 1
ATOM 1342 C CA . LYS A 1 172 ? 10.191 4.779 0.239 1.00 93.88 172 LYS A CA 1
ATOM 1343 C C . LYS A 1 172 ? 9.044 4.546 1.229 1.00 93.88 172 LYS A C 1
ATOM 1345 O O . LYS A 1 172 ? 8.506 3.448 1.306 1.00 93.88 172 LYS A O 1
ATOM 1350 N N . SER A 1 173 ? 8.679 5.585 1.986 1.00 93.19 173 SER A N 1
ATOM 1351 C CA . SER A 1 173 ? 7.578 5.533 2.957 1.00 93.19 173 SER A CA 1
ATOM 1352 C C . SER A 1 173 ? 6.244 5.260 2.272 1.00 93.19 173 SER A C 1
ATOM 1354 O O . SER A 1 173 ? 5.439 4.506 2.804 1.00 93.19 173 SER A O 1
ATOM 1356 N N . TYR A 1 174 ? 6.051 5.811 1.072 1.00 93.44 174 TYR A N 1
ATOM 1357 C CA . TYR A 1 174 ? 4.879 5.562 0.242 1.00 93.44 174 TYR A CA 1
ATOM 1358 C C . TYR A 1 174 ? 4.782 4.086 -0.170 1.00 93.44 174 TYR A C 1
ATOM 1360 O O . TYR A 1 174 ? 3.763 3.451 0.080 1.00 93.44 174 TYR A O 1
ATOM 1368 N N . THR A 1 175 ? 5.857 3.500 -0.703 1.00 95.00 175 THR A N 1
ATOM 1369 C CA . THR A 1 175 ? 5.899 2.073 -1.061 1.00 95.00 175 THR A CA 1
ATOM 1370 C C . THR A 1 175 ? 5.653 1.173 0.150 1.00 95.00 175 THR A C 1
ATOM 1372 O O . THR A 1 175 ? 4.885 0.216 0.065 1.00 95.00 175 THR A O 1
ATOM 1375 N N . THR A 1 176 ? 6.259 1.484 1.300 1.00 94.62 176 THR A N 1
ATOM 1376 C CA . THR A 1 176 ? 6.026 0.730 2.541 1.00 94.62 176 THR A CA 1
ATOM 1377 C C . THR A 1 176 ? 4.576 0.851 3.013 1.00 94.62 176 THR A C 1
ATOM 1379 O O . THR A 1 176 ? 3.988 -0.148 3.423 1.00 94.62 176 THR A O 1
ATOM 1382 N N . ALA A 1 177 ? 3.978 2.043 2.926 1.00 94.06 177 ALA A N 1
ATOM 1383 C CA . ALA A 1 177 ? 2.572 2.253 3.256 1.00 94.06 177 ALA A CA 1
ATOM 1384 C C . ALA A 1 177 ? 1.661 1.423 2.344 1.00 94.06 177 ALA A C 1
ATOM 1386 O O . ALA A 1 177 ? 0.847 0.670 2.861 1.00 94.06 177 ALA A O 1
ATOM 1387 N N . ILE A 1 178 ? 1.872 1.444 1.022 1.00 94.75 178 ILE A N 1
ATOM 1388 C CA . ILE A 1 178 ? 1.138 0.605 0.056 1.00 94.75 178 ILE A CA 1
ATOM 1389 C C . ILE A 1 178 ? 1.203 -0.880 0.450 1.00 94.75 178 ILE A C 1
ATOM 1391 O O . ILE A 1 178 ? 0.178 -1.562 0.485 1.00 94.75 178 ILE A O 1
ATOM 1395 N N . MET A 1 179 ? 2.394 -1.393 0.789 1.00 94.38 179 MET A N 1
ATOM 1396 C CA . MET A 1 179 ? 2.552 -2.790 1.215 1.00 94.38 179 MET A CA 1
ATOM 1397 C C . MET A 1 179 ? 1.740 -3.113 2.476 1.00 94.38 179 MET A C 1
ATOM 1399 O O . MET A 1 179 ? 1.132 -4.183 2.555 1.00 94.38 179 MET A O 1
ATOM 1403 N N . LEU A 1 180 ? 1.721 -2.202 3.454 1.00 94.06 180 LEU A N 1
ATOM 1404 C CA . LEU A 1 180 ? 0.951 -2.353 4.690 1.00 94.06 180 LEU A CA 1
ATOM 1405 C C . LEU A 1 180 ? -0.555 -2.231 4.442 1.00 94.06 180 LEU A C 1
ATOM 1407 O O . LEU A 1 180 ? -1.322 -3.045 4.949 1.00 94.06 180 LEU A O 1
ATOM 1411 N N . GLU A 1 181 ? -0.989 -1.265 3.637 1.00 94.19 181 GLU A N 1
ATOM 1412 C CA . GLU A 1 181 ? -2.392 -1.075 3.261 1.00 94.19 181 GLU A CA 1
ATOM 1413 C C . GLU A 1 181 ? -2.949 -2.321 2.571 1.00 94.19 181 GLU A C 1
ATOM 1415 O O . GLU A 1 181 ? -4.011 -2.812 2.952 1.00 94.19 181 GLU A O 1
ATOM 1420 N N . ASN A 1 182 ? -2.191 -2.897 1.634 1.00 94.31 182 ASN A N 1
ATOM 1421 C CA . ASN A 1 182 ? -2.553 -4.134 0.944 1.00 94.31 182 ASN A CA 1
ATOM 1422 C C . ASN A 1 182 ? -2.682 -5.338 1.891 1.00 94.31 182 ASN A C 1
ATOM 1424 O O . ASN A 1 182 ? -3.428 -6.272 1.591 1.00 94.31 182 ASN A O 1
ATOM 1428 N N . ALA A 1 183 ? -1.975 -5.330 3.023 1.00 91.56 183 ALA A N 1
ATOM 1429 C CA . ALA A 1 183 ? -2.019 -6.391 4.025 1.00 91.56 183 ALA A CA 1
ATOM 1430 C C . ALA A 1 183 ? -3.095 -6.173 5.104 1.00 91.56 183 ALA A C 1
ATOM 1432 O O . ALA A 1 183 ? -3.622 -7.152 5.637 1.00 91.56 183 ALA A O 1
ATOM 1433 N N . LEU A 1 184 ? -3.424 -4.918 5.429 1.00 92.44 184 LEU A N 1
ATOM 1434 C CA . LEU A 1 184 ? -4.216 -4.554 6.611 1.00 92.44 184 LEU A CA 1
ATOM 1435 C C . LEU A 1 184 ? -5.612 -4.013 6.283 1.00 92.44 184 LEU A C 1
ATOM 1437 O O . LEU A 1 184 ? -6.543 -4.220 7.062 1.00 92.44 184 LEU A O 1
ATOM 1441 N N . ILE A 1 185 ? -5.784 -3.318 5.156 1.00 91.81 185 ILE A N 1
ATOM 1442 C CA . ILE A 1 185 ? -7.002 -2.556 4.858 1.00 91.81 185 ILE A CA 1
ATOM 1443 C C . ILE A 1 185 ? -7.857 -3.286 3.822 1.00 91.81 185 ILE A C 1
ATOM 1445 O O . ILE A 1 185 ? -7.493 -3.451 2.659 1.00 91.81 185 ILE A O 1
ATOM 1449 N N . GLN A 1 186 ? -9.073 -3.668 4.218 1.00 89.62 186 GLN A N 1
ATOM 1450 C CA . GLN A 1 186 ? -10.056 -4.230 3.292 1.00 89.62 186 GLN A CA 1
ATOM 1451 C C . GLN A 1 186 ? -10.714 -3.122 2.463 1.00 89.62 186 GLN A C 1
ATOM 1453 O O . GLN A 1 186 ? -11.741 -2.566 2.847 1.00 89.62 186 GLN A O 1
ATOM 1458 N N . SER A 1 187 ? -10.147 -2.819 1.295 1.00 86.31 187 SER A N 1
ATOM 1459 C CA . SER A 1 187 ? -10.703 -1.831 0.366 1.00 86.31 187 SER A CA 1
ATOM 1460 C C . SER A 1 187 ? -10.897 -2.411 -1.030 1.00 86.31 187 SER A C 1
ATOM 1462 O O . SER A 1 187 ? -9.948 -2.875 -1.657 1.00 86.31 187 SER A O 1
ATOM 1464 N N . ARG A 1 188 ? -12.125 -2.307 -1.559 1.00 83.75 188 ARG A N 1
ATOM 1465 C CA . ARG A 1 188 ? -12.449 -2.703 -2.944 1.00 83.75 188 ARG A CA 1
ATOM 1466 C C . ARG A 1 188 ? -11.777 -1.815 -3.995 1.00 83.75 188 ARG A C 1
ATOM 1468 O O . ARG A 1 188 ? -11.697 -2.215 -5.150 1.00 83.75 188 ARG A O 1
ATOM 1475 N N . HIS A 1 189 ? -11.337 -0.618 -3.605 1.00 84.00 189 HIS A N 1
ATOM 1476 C CA . HIS A 1 189 ? -10.631 0.310 -4.489 1.00 84.00 189 HIS A CA 1
ATOM 1477 C C . HIS A 1 189 ? -9.151 -0.051 -4.639 1.00 84.00 189 HIS A C 1
ATOM 1479 O O . HIS A 1 189 ? -8.578 0.190 -5.696 1.00 84.00 189 HIS A O 1
ATOM 1485 N N . LEU A 1 190 ? -8.557 -0.648 -3.600 1.00 84.12 190 LEU A N 1
ATOM 1486 C CA . LEU A 1 190 ? -7.162 -1.091 -3.602 1.00 84.12 190 LEU A CA 1
ATOM 1487 C C . LEU A 1 190 ? -7.032 -2.528 -4.113 1.00 84.12 190 LEU A C 1
ATOM 1489 O O . LEU A 1 190 ? -6.052 -2.864 -4.758 1.00 84.12 190 LEU A O 1
ATOM 1493 N N . GLY A 1 191 ? -8.021 -3.388 -3.878 1.00 89.00 191 GLY A N 1
ATOM 1494 C CA . GLY A 1 191 ? -7.986 -4.757 -4.378 1.00 89.00 191 GLY A CA 1
ATOM 1495 C C . GLY A 1 191 ? -8.979 -5.660 -3.668 1.00 89.00 191 GLY A C 1
ATOM 1496 O O . GLY A 1 191 ? -10.128 -5.292 -3.410 1.00 89.00 191 GLY A O 1
ATOM 1497 N N . ARG A 1 192 ? -8.542 -6.882 -3.364 1.00 92.69 192 ARG A N 1
ATOM 1498 C CA . ARG A 1 192 ? -9.339 -7.875 -2.652 1.00 92.69 192 ARG A CA 1
ATOM 1499 C C . ARG A 1 192 ? -8.539 -8.447 -1.493 1.00 92.69 192 ARG A C 1
ATOM 1501 O O . ARG A 1 192 ? -7.636 -9.239 -1.705 1.00 92.69 192 ARG A O 1
ATOM 1508 N N . LEU A 1 193 ? -8.949 -8.141 -0.268 1.00 92.06 193 LEU A N 1
ATOM 1509 C CA . LEU A 1 193 ? -8.360 -8.695 0.951 1.00 92.06 193 LEU A CA 1
ATOM 1510 C C . LEU A 1 193 ? -9.458 -9.399 1.758 1.00 92.06 193 LEU A C 1
ATOM 1512 O O . LEU A 1 193 ? -10.248 -8.753 2.442 1.00 92.06 193 LEU A O 1
ATOM 1516 N N . LYS A 1 194 ? -9.576 -10.725 1.621 1.00 88.88 194 LYS A N 1
ATOM 1517 C CA . LYS A 1 194 ? -10.615 -11.521 2.307 1.00 88.88 194 LYS A CA 1
ATOM 1518 C C . LYS A 1 194 ? -10.290 -11.716 3.792 1.00 88.88 194 LYS A C 1
ATOM 1520 O O . LYS A 1 194 ? -11.198 -11.686 4.613 1.00 88.88 194 LYS A O 1
ATOM 1525 N N . ALA A 1 195 ? -9.014 -11.904 4.105 1.00 87.88 195 ALA A N 1
ATOM 1526 C CA . ALA A 1 195 ? -8.461 -12.151 5.424 1.00 87.88 195 ALA A CA 1
ATOM 1527 C C . ALA A 1 195 ? -7.251 -11.220 5.619 1.00 87.88 195 ALA A C 1
ATOM 1529 O O . ALA A 1 195 ? -6.183 -11.504 5.075 1.00 87.88 195 ALA A O 1
ATOM 1530 N N . PRO A 1 196 ? -7.420 -10.092 6.335 1.00 88.44 196 PRO A N 1
ATOM 1531 C CA . PRO A 1 196 ? -6.319 -9.194 6.658 1.00 88.44 196 PRO A CA 1
ATOM 1532 C C . PRO A 1 196 ? -5.211 -9.930 7.405 1.00 88.44 196 PRO A C 1
ATOM 1534 O O . PRO A 1 196 ? -5.478 -10.792 8.244 1.00 88.44 196 PRO A O 1
ATOM 1537 N N . ILE A 1 197 ? -3.972 -9.587 7.085 1.00 86.62 197 ILE A N 1
ATOM 1538 C CA . ILE A 1 197 ? -2.775 -10.212 7.640 1.00 86.62 197 ILE A CA 1
ATOM 1539 C C . ILE A 1 197 ? -2.308 -9.367 8.821 1.00 86.62 197 ILE A C 1
ATOM 1541 O O . ILE A 1 197 ? -2.414 -8.145 8.802 1.00 86.62 197 ILE A O 1
ATOM 1545 N N . SER A 1 198 ? -1.780 -9.995 9.866 1.00 89.00 198 SER A N 1
ATOM 1546 C CA . SER A 1 198 ? -1.157 -9.258 10.966 1.00 89.00 198 SER A CA 1
ATOM 1547 C C . SER A 1 198 ? 0.195 -8.686 10.536 1.00 89.00 198 SER A C 1
ATOM 1549 O O . SER A 1 198 ? 1.014 -9.398 9.959 1.00 89.00 198 SER A O 1
ATOM 1551 N N . ALA A 1 199 ? 0.449 -7.419 10.860 1.00 87.56 199 ALA A N 1
ATOM 1552 C CA . ALA A 1 199 ? 1.736 -6.768 10.631 1.00 87.56 199 ALA A CA 1
ATOM 1553 C C . ALA A 1 199 ? 2.414 -6.434 11.965 1.00 87.56 199 ALA A C 1
ATOM 1555 O O . ALA A 1 199 ? 1.762 -5.973 12.902 1.00 87.56 199 ALA A O 1
ATOM 1556 N N . LEU A 1 200 ? 3.730 -6.644 12.033 1.00 90.94 200 LEU A N 1
ATOM 1557 C CA . LEU A 1 200 ? 4.588 -6.216 13.136 1.00 90.94 200 LEU A CA 1
ATOM 1558 C C . LEU A 1 200 ? 5.639 -5.260 12.576 1.00 90.94 200 LEU A C 1
ATOM 1560 O O . LEU A 1 200 ? 6.402 -5.634 11.687 1.00 90.94 200 LEU A O 1
ATOM 1564 N N . VAL A 1 201 ? 5.663 -4.030 13.086 1.00 88.69 201 VAL A N 1
ATOM 1565 C CA . VAL A 1 201 ? 6.569 -2.980 12.615 1.00 88.69 201 VAL A CA 1
ATOM 1566 C C . VAL A 1 201 ? 7.580 -2.671 13.709 1.00 88.69 201 VAL A C 1
ATOM 1568 O O . VAL A 1 201 ? 7.211 -2.242 14.801 1.00 88.69 201 VAL A O 1
ATOM 1571 N N . PHE A 1 202 ? 8.860 -2.867 13.400 1.00 87.81 202 PHE A N 1
ATOM 1572 C CA . PHE A 1 202 ? 9.961 -2.379 14.220 1.00 87.81 202 PHE A CA 1
ATOM 1573 C C . PHE A 1 202 ? 10.448 -1.060 13.631 1.00 87.81 202 PHE A C 1
ATOM 1575 O O . PHE A 1 202 ? 10.894 -1.018 12.486 1.00 87.81 202 PHE A O 1
ATOM 1582 N N . SER A 1 203 ? 10.349 0.010 14.413 1.00 86.50 203 SER A N 1
ATOM 1583 C CA . SER A 1 203 ? 10.943 1.298 14.071 1.00 86.50 203 SER A CA 1
ATOM 1584 C C . SER A 1 203 ? 12.203 1.490 14.899 1.00 86.50 203 SER A C 1
ATOM 1586 O O . SER A 1 203 ? 12.166 1.344 16.121 1.00 86.50 203 SER A O 1
ATOM 1588 N N . TYR A 1 204 ? 13.307 1.813 14.234 1.00 85.31 204 TYR A N 1
ATOM 1589 C CA . TYR A 1 204 ? 14.545 2.213 14.884 1.00 85.31 204 TYR A CA 1
ATOM 1590 C C . TYR A 1 204 ? 14.773 3.699 14.598 1.00 85.31 204 TYR A C 1
ATOM 1592 O O . TYR A 1 204 ? 15.030 4.079 13.455 1.00 85.31 204 TYR A O 1
ATOM 1600 N N . GLY A 1 205 ? 14.610 4.528 15.628 1.00 72.81 205 GLY A N 1
ATOM 1601 C CA . GLY A 1 205 ? 14.976 5.943 15.606 1.00 72.81 205 GLY A CA 1
ATOM 1602 C C . GLY A 1 205 ? 16.364 6.132 16.214 1.00 72.81 205 GLY A C 1
ATOM 1603 O O . GLY A 1 205 ? 16.728 5.393 17.130 1.00 72.81 205 GLY A O 1
ATOM 1604 N N . TYR A 1 206 ? 17.120 7.092 15.685 1.00 44.25 206 TYR A N 1
ATOM 1605 C CA . TYR A 1 206 ? 18.363 7.581 16.288 1.00 44.25 206 TYR A CA 1
ATOM 1606 C C . TYR A 1 206 ? 18.080 8.727 17.256 1.00 44.25 206 TYR A C 1
ATOM 1608 O O . TYR A 1 206 ? 17.152 9.514 16.957 1.00 44.25 206 TYR A O 1
#

Organism: NCBI:txid706981